Protein AF-A0A3E1RAJ6-F1 (afdb_monomer)

Organism: NCBI:txid2184758

Sequence (206 aa):
MEYTQPPSRPQRGKPDLTLIVNQHGIQRGTTSAGRPISTPGTNITEETYFSVLIGNVCNSLQTTSLRHFLGNIIIKPEVRKVLCQQAMVHGRPAGLRIQKLLQKAKEVQTWWSFENEDREAVFVAMFMHGIDYWLSPCFQDGVSIKGYVREIVTPELRMVDRNNPRAGQTLRLCMGWANDDDESMFSEHLERRMRMAASVLDLRDY

Solvent-accessible surface area (backbone atoms only — not comparable to full-atom values): 12273 Å² total; per-residue (Å²): 137,85,84,80,80,80,84,81,78,80,83,80,74,79,82,82,81,78,74,80,78,85,78,82,73,89,85,74,88,80,91,80,95,70,82,87,76,84,75,91,76,68,68,71,61,54,55,52,50,50,53,50,52,51,49,53,58,36,69,71,40,85,52,65,51,61,25,50,36,53,51,63,52,47,71,34,68,70,50,38,57,52,36,68,34,72,25,28,54,90,60,31,81,73,48,41,36,49,60,54,42,51,53,50,23,53,57,58,44,71,76,54,96,57,59,72,60,51,35,47,21,50,29,51,30,44,43,48,44,44,51,53,59,65,46,48,82,71,51,62,96,87,59,59,55,71,56,52,55,49,62,69,43,48,70,44,46,54,52,21,38,74,76,38,48,66,36,32,50,46,28,26,30,43,64,66,66,43,60,86,93,53,74,44,73,61,11,59,51,49,45,52,51,32,50,54,55,49,42,61,35,54,72,30,81,117

Foldseek 3Di:
DDDDDDDDDDDDDDDPQPQDDPPPDDDDDDDDDDDPDPDPDPDPVLVVVLVVLLVVLLVVAPDPLLSVLLSQLCPPPLNVVLQSDFFDAQLHGDGGNSVLLLVLLVVVLVPDPDDRLLSSLSSSLLSLLLSLLSCVVRDDPPDDSLVVSCVSNVVSLVSCCVRPVPSSVSNCQLCVNDPPVSVDPNNVVSNVSSNVSNCNRVVSPD

pLDDT: mean 73.62, std 19.25, range [31.33, 95.38]

Secondary structure (DSSP, 8-state):
----PPPPPP--PPP--------------------------SHHHHHHHHHHHHHHHHHT---HHHHHHHHHHHTSHHHHHHHTSEEEETTEEEEEHHHHHHHHHHHHHTT----HHHHHHHHHHHHHHHHHHHHGGGSPTT--HHHHHHHHHHHHHHHHHHH-HHHHHHHHHHHT-S-GGG--HHHHHHHHHHHHHHHHHHTT--

Nearest PDB structures (foldseek):
  3oab-assembly1_B  TM=3.088E-01  e=1.356E+00  Mentha x piperita
  8eqh-assembly1_B  TM=2.719E-01  e=4.431E+00  Homo sapiens
  5uig-assembly1_A  TM=2.701E-01  e=8.599E+00  Homo sapiens

Radius of gyration: 20.74 Å; Cα contacts (8 Å, |Δi|>4): 174; chains: 1; bounding box: 51×54×72 Å

Mean predicted aligned error: 12.77 Å

Structure (mmCIF, N/CA/C/O backbone):
data_AF-A0A3E1RAJ6-F1
#
_entry.id   AF-A0A3E1RAJ6-F1
#
loop_
_atom_site.group_PDB
_atom_site.id
_atom_site.type_symbol
_atom_site.label_atom_id
_atom_site.label_alt_id
_atom_site.label_comp_id
_atom_site.label_asym_id
_atom_site.label_entity_id
_atom_site.label_seq_id
_atom_site.pdbx_PDB_ins_code
_atom_site.Cartn_x
_atom_site.Cartn_y
_atom_site.Cartn_z
_atom_site.occupancy
_atom_site.B_iso_or_equiv
_atom_site.auth_seq_id
_atom_site.auth_comp_id
_atom_site.auth_asym_id
_atom_site.auth_atom_id
_atom_site.pdbx_PDB_model_num
ATOM 1 N N . MET A 1 1 ? -22.488 -37.748 -35.594 1.00 52.22 1 MET A N 1
ATOM 2 C CA . MET A 1 1 ? -21.555 -37.016 -34.714 1.00 52.22 1 MET A CA 1
ATOM 3 C C . MET A 1 1 ? -22.396 -36.054 -33.897 1.00 52.22 1 MET A C 1
ATOM 5 O O . MET A 1 1 ? -22.802 -35.025 -34.419 1.00 52.22 1 MET A O 1
ATOM 9 N N . GLU A 1 2 ? -22.778 -36.455 -32.687 1.00 43.50 2 GLU A N 1
ATOM 10 C CA . GLU A 1 2 ? -23.525 -35.602 -31.756 1.00 43.50 2 GLU A CA 1
ATOM 11 C C . GLU A 1 2 ? -22.561 -34.623 -31.081 1.00 43.50 2 GLU A C 1
ATOM 13 O O . GLU A 1 2 ? -21.546 -35.027 -30.515 1.00 43.50 2 GLU A O 1
ATOM 18 N N . TYR A 1 3 ? -22.866 -33.329 -31.183 1.00 41.59 3 TYR A N 1
ATOM 19 C CA . TYR A 1 3 ? -22.152 -32.261 -30.489 1.00 41.59 3 TYR A CA 1
ATOM 20 C C . TYR A 1 3 ? -22.740 -32.099 -29.086 1.00 41.59 3 TYR A C 1
ATOM 22 O O . TYR A 1 3 ? -23.782 -31.471 -28.904 1.00 41.59 3 TYR A O 1
ATOM 30 N N . THR A 1 4 ? -22.066 -32.658 -28.086 1.00 56.44 4 THR A N 1
ATOM 31 C CA . THR A 1 4 ? -22.411 -32.456 -26.676 1.00 56.44 4 THR A CA 1
ATOM 32 C C . THR A 1 4 ? -21.995 -31.045 -26.251 1.00 56.44 4 THR A C 1
ATOM 34 O O . THR A 1 4 ? -20.809 -30.709 -26.263 1.00 56.44 4 THR A O 1
ATOM 37 N N . GLN A 1 5 ? -22.963 -30.196 -25.892 1.00 56.75 5 GLN A N 1
ATOM 38 C CA . GLN A 1 5 ? -22.694 -28.868 -25.330 1.00 56.75 5 GLN A CA 1
ATOM 39 C C . GLN A 1 5 ? -21.977 -28.981 -23.971 1.00 56.75 5 GLN A C 1
ATOM 41 O O . GLN A 1 5 ? -22.372 -29.803 -23.140 1.00 56.75 5 GLN A O 1
ATOM 46 N N . PRO A 1 6 ? -20.953 -28.148 -23.703 1.00 53.00 6 PRO A N 1
ATOM 47 C CA . PRO A 1 6 ? -20.295 -28.122 -22.405 1.00 53.00 6 PRO A CA 1
ATOM 48 C C . PRO A 1 6 ? -21.190 -27.470 -21.334 1.00 53.00 6 PRO A C 1
ATOM 50 O O . PRO A 1 6 ? -21.940 -26.536 -21.635 1.00 53.00 6 PRO A O 1
ATOM 53 N N . PRO A 1 7 ? -21.099 -27.927 -20.071 1.00 51.97 7 PRO A N 1
ATOM 54 C CA . PRO A 1 7 ? -21.944 -27.443 -18.989 1.00 51.97 7 PRO A CA 1
ATOM 55 C C . PRO A 1 7 ? -21.663 -25.974 -18.655 1.00 51.97 7 PRO A C 1
ATOM 57 O O . PRO A 1 7 ? -20.516 -25.528 -18.554 1.00 51.97 7 PRO A O 1
ATOM 60 N N . SER A 1 8 ? -22.744 -25.224 -18.454 1.00 55.22 8 SER A N 1
ATOM 61 C CA . SER A 1 8 ? -22.741 -23.823 -18.046 1.00 55.22 8 SER A CA 1
ATOM 62 C C . SER A 1 8 ? -22.060 -23.667 -16.682 1.00 55.22 8 SER A C 1
ATOM 64 O O . SER A 1 8 ? -22.447 -24.312 -15.708 1.00 55.22 8 SER A O 1
ATOM 66 N N . ARG A 1 9 ? -21.035 -22.807 -16.598 1.00 41.22 9 ARG A N 1
ATOM 67 C CA . ARG A 1 9 ? -20.357 -22.505 -15.328 1.00 41.22 9 ARG A CA 1
ATOM 68 C C . ARG A 1 9 ? -21.340 -21.869 -14.332 1.00 41.22 9 ARG A C 1
ATOM 70 O O . ARG A 1 9 ? -22.055 -20.943 -14.719 1.00 41.22 9 ARG A O 1
ATOM 77 N N . PRO A 1 10 ? -21.334 -22.287 -13.054 1.00 40.66 10 PRO A N 1
ATOM 78 C CA . PRO A 1 10 ? -22.131 -21.639 -12.023 1.00 40.66 10 PRO A CA 1
ATOM 79 C C . PRO A 1 10 ? -21.653 -20.197 -11.816 1.00 40.66 10 PRO A C 1
ATOM 81 O O . PRO A 1 10 ? -20.454 -19.932 -11.688 1.00 40.66 10 PRO A O 1
ATOM 84 N N . GLN A 1 11 ? -22.599 -19.256 -11.792 1.00 39.28 11 GLN A N 1
ATOM 85 C CA . GLN A 1 11 ? -22.325 -17.871 -11.429 1.00 39.28 11 GLN A CA 1
ATOM 86 C C . GLN A 1 11 ? -21.920 -17.821 -9.954 1.00 39.28 11 GLN A C 1
ATOM 88 O O . GLN A 1 11 ? -22.710 -18.122 -9.062 1.00 39.28 11 GLN A O 1
ATOM 93 N N . ARG A 1 12 ? -20.658 -17.469 -9.701 1.00 38.03 12 ARG A N 1
ATOM 94 C CA . ARG A 1 12 ? -20.127 -17.249 -8.356 1.00 38.03 12 ARG A CA 1
ATOM 95 C C . ARG A 1 12 ? -20.776 -15.974 -7.810 1.00 38.03 12 ARG A C 1
ATOM 97 O O . ARG A 1 12 ? -20.467 -14.882 -8.283 1.00 38.03 12 ARG A O 1
ATOM 104 N N . GLY A 1 13 ? -21.714 -16.123 -6.876 1.00 40.94 13 GLY A N 1
ATOM 105 C CA . GLY A 1 13 ? -22.310 -14.993 -6.164 1.00 40.94 13 GLY A CA 1
ATOM 106 C C . GLY A 1 13 ? -21.219 -14.161 -5.491 1.00 40.94 13 GLY A C 1
ATOM 107 O O . GLY A 1 13 ? -20.283 -14.718 -4.914 1.00 40.94 13 GLY A O 1
ATOM 108 N N . LYS A 1 14 ? -21.310 -12.832 -5.604 1.00 38.44 14 LYS A N 1
ATOM 109 C CA . LYS A 1 14 ? -20.454 -11.917 -4.841 1.00 38.44 14 LYS A CA 1
ATOM 110 C C . LYS A 1 14 ? -20.719 -12.162 -3.349 1.00 38.44 14 LYS A C 1
ATOM 112 O O . LYS A 1 14 ? -21.890 -12.140 -2.970 1.00 38.44 14 LYS A O 1
ATOM 117 N N . PRO A 1 15 ? -19.695 -12.413 -2.518 1.00 40.28 15 PRO A N 1
ATOM 118 C CA . PRO A 1 15 ? -19.904 -12.518 -1.083 1.00 40.28 15 PRO A CA 1
ATOM 119 C C . PRO A 1 15 ? -20.376 -11.162 -0.551 1.00 40.28 15 PRO A C 1
ATOM 121 O O . PRO A 1 15 ? -19.743 -10.135 -0.796 1.00 40.28 15 PRO A O 1
ATOM 124 N N . ASP A 1 16 ? -21.506 -11.170 0.148 1.00 37.00 16 ASP A N 1
ATOM 125 C CA . ASP A 1 16 ? -22.008 -10.014 0.882 1.00 37.00 16 ASP A CA 1
ATOM 126 C C . ASP A 1 16 ? -21.156 -9.851 2.152 1.00 37.00 16 ASP A C 1
ATOM 128 O O . ASP A 1 16 ? -21.297 -10.589 3.130 1.00 37.00 16 ASP A O 1
ATOM 132 N N . LEU A 1 17 ? -20.171 -8.950 2.091 1.00 40.38 17 LEU A N 1
ATOM 133 C CA . LEU A 1 17 ? -19.209 -8.686 3.162 1.00 40.38 17 LEU A CA 1
ATOM 134 C C . LEU A 1 17 ? -19.850 -7.801 4.237 1.00 40.38 17 LEU A C 1
ATOM 136 O O . LEU A 1 17 ? -19.558 -6.611 4.361 1.00 40.38 17 LEU A O 1
ATOM 140 N N . THR A 1 18 ? -20.713 -8.394 5.059 1.00 37.00 18 THR A N 1
ATOM 141 C CA . THR A 1 18 ? -21.193 -7.726 6.272 1.00 37.00 18 THR A CA 1
ATOM 142 C C . THR A 1 18 ? -20.090 -7.766 7.337 1.00 37.00 18 THR A C 1
ATOM 144 O O . THR A 1 18 ? -19.968 -8.713 8.109 1.00 37.00 18 THR A O 1
ATOM 147 N N . LEU A 1 19 ? -19.244 -6.732 7.360 1.00 39.94 19 LEU A N 1
ATOM 148 C CA . LEU A 1 19 ? -18.214 -6.521 8.384 1.00 39.94 19 LEU A CA 1
ATOM 149 C C . LEU A 1 19 ? -18.857 -6.269 9.756 1.00 39.94 19 LEU A C 1
ATOM 151 O O . LEU A 1 19 ? -19.279 -5.148 10.052 1.00 39.94 19 LEU A O 1
ATOM 155 N N . ILE A 1 20 ? -18.874 -7.284 10.619 1.00 39.16 20 ILE A N 1
ATOM 156 C CA . ILE A 1 20 ? -19.259 -7.133 12.026 1.00 39.16 20 ILE A CA 1
ATOM 157 C C . ILE A 1 20 ? -18.120 -6.420 12.761 1.00 39.16 20 ILE A C 1
ATOM 159 O O . ILE A 1 20 ? -17.038 -6.965 12.966 1.00 39.16 20 ILE A O 1
ATOM 163 N N . VAL A 1 21 ? -18.356 -5.166 13.144 1.00 37.00 21 VAL A N 1
ATOM 164 C CA . VAL A 1 21 ? -17.454 -4.411 14.018 1.00 37.00 21 VAL A CA 1
ATOM 165 C C . VAL A 1 21 ? -17.705 -4.867 15.448 1.00 37.00 21 VAL A C 1
ATOM 167 O O . VAL A 1 21 ? -18.729 -4.520 16.033 1.00 37.00 21 VAL A O 1
ATOM 170 N N . ASN A 1 22 ? -16.763 -5.604 16.032 1.00 31.33 22 ASN A N 1
ATOM 171 C CA . ASN A 1 22 ? -16.756 -5.850 17.470 1.00 31.33 22 ASN A CA 1
ATOM 172 C C . ASN A 1 22 ? -16.415 -4.544 18.204 1.00 31.33 22 ASN A C 1
ATOM 174 O O . ASN A 1 22 ? -15.258 -4.259 18.501 1.00 31.33 22 ASN A O 1
ATOM 178 N N . GLN A 1 23 ? -17.437 -3.743 18.507 1.00 38.31 23 GLN A N 1
ATOM 179 C CA . GLN A 1 23 ? -17.347 -2.691 19.515 1.00 38.31 23 GLN A CA 1
ATOM 180 C C . GLN A 1 23 ? -17.331 -3.359 20.896 1.00 38.31 23 GLN A C 1
ATOM 182 O O . GLN A 1 23 ? -18.375 -3.539 21.519 1.00 38.31 23 GLN A O 1
ATOM 187 N N . HIS A 1 24 ? -16.159 -3.771 21.381 1.00 34.84 24 HIS A N 1
ATOM 188 C CA . HIS A 1 24 ? -16.024 -4.138 22.790 1.00 34.84 24 HIS A CA 1
ATOM 189 C C . HIS A 1 24 ? -16.039 -2.859 23.628 1.00 34.84 24 HIS A C 1
ATOM 191 O O . HIS A 1 24 ? -15.036 -2.170 23.796 1.00 34.84 24 HIS A O 1
ATOM 197 N N . GLY A 1 25 ? -17.240 -2.527 24.101 1.00 33.47 25 GLY A N 1
ATOM 198 C CA . GLY A 1 25 ? -17.484 -1.468 25.061 1.00 33.47 25 GLY A CA 1
ATOM 199 C C . GLY A 1 25 ? -16.882 -1.807 26.421 1.00 33.47 25 GLY A C 1
ATOM 200 O O . GLY A 1 25 ? -17.158 -2.854 27.004 1.00 33.47 25 GLY A O 1
ATOM 201 N N . ILE A 1 26 ? -16.109 -0.869 26.958 1.00 38.69 26 ILE A N 1
ATOM 202 C CA . ILE A 1 26 ? -15.816 -0.796 28.386 1.00 38.69 26 ILE A CA 1
ATOM 203 C C . ILE A 1 26 ? -17.113 -0.360 29.078 1.00 38.69 26 ILE A C 1
ATOM 205 O O . ILE A 1 26 ? -17.467 0.818 29.071 1.00 38.69 26 ILE A O 1
ATOM 209 N N . GLN A 1 27 ? -17.844 -1.310 29.665 1.00 39.72 27 GLN A N 1
ATOM 210 C CA . GLN A 1 27 ? -18.902 -1.006 30.627 1.00 39.72 27 GLN A CA 1
ATOM 211 C C . GLN A 1 27 ? -18.295 -0.848 32.026 1.00 39.72 27 GLN A C 1
ATOM 213 O O . GLN A 1 27 ? -17.817 -1.811 32.622 1.00 39.72 27 GLN A O 1
ATOM 218 N N . ARG A 1 28 ? -18.383 0.360 32.587 1.00 38.62 28 ARG A N 1
ATOM 219 C CA . ARG A 1 28 ? -18.510 0.573 34.036 1.00 38.62 28 ARG A CA 1
ATOM 220 C C . ARG A 1 28 ? -19.591 1.630 34.270 1.00 38.62 28 ARG A C 1
ATOM 222 O O . ARG A 1 28 ? -19.459 2.755 33.798 1.00 38.62 28 ARG A O 1
ATOM 229 N N . GLY A 1 29 ? -20.665 1.240 34.966 1.00 36.88 29 GLY A N 1
ATOM 230 C CA . GLY A 1 29 ? -21.666 2.161 35.527 1.00 36.88 29 GLY A CA 1
ATOM 231 C C . GLY A 1 29 ? -21.012 3.114 36.537 1.00 36.88 29 GLY A C 1
ATOM 232 O O . GLY A 1 29 ? -19.949 2.805 37.066 1.00 36.88 29 GLY A O 1
ATOM 233 N N . THR A 1 30 ? -21.556 4.300 36.807 1.00 38.06 30 THR A N 1
ATOM 234 C CA . THR A 1 30 ? -22.867 4.502 37.448 1.00 38.06 30 THR A CA 1
ATOM 235 C C . THR A 1 30 ? -23.506 5.864 37.115 1.00 38.06 30 THR A C 1
ATOM 237 O O . THR A 1 30 ? -22.855 6.898 37.202 1.00 38.06 30 THR A O 1
ATOM 240 N N . THR A 1 31 ? -24.805 5.821 36.789 1.00 48.16 31 THR A N 1
ATOM 241 C CA . THR A 1 31 ? -25.892 6.804 37.027 1.00 48.16 31 THR A CA 1
ATOM 242 C C . THR A 1 31 ? -25.576 8.301 37.182 1.00 48.16 31 THR A C 1
ATOM 244 O O . THR A 1 31 ? -25.112 8.732 38.233 1.00 48.16 31 THR A O 1
ATOM 247 N N . SER A 1 32 ? -26.065 9.114 36.237 1.00 36.59 32 SER A N 1
ATOM 248 C CA . SER A 1 32 ? -26.862 10.322 36.525 1.00 36.59 32 SER A CA 1
ATOM 249 C C . SER A 1 32 ? -27.541 10.820 35.243 1.00 36.59 32 SER A C 1
ATOM 251 O O . SER A 1 32 ? -26.956 10.780 34.163 1.00 36.59 32 SER A O 1
ATOM 253 N N . ALA A 1 33 ? -28.802 11.227 35.360 1.00 49.19 33 ALA A N 1
ATOM 254 C CA . ALA A 1 33 ? -29.685 11.600 34.265 1.00 49.19 33 ALA A CA 1
ATOM 255 C C . ALA A 1 33 ? -29.183 12.831 33.487 1.00 49.19 33 ALA A C 1
ATOM 257 O O . ALA A 1 33 ? -29.052 13.922 34.036 1.00 49.19 33 ALA A O 1
ATOM 258 N N . GLY A 1 34 ? -28.987 12.667 32.180 1.00 36.03 34 GLY A N 1
ATOM 259 C CA . GLY A 1 34 ? -28.737 13.754 31.240 1.00 36.03 34 GLY A CA 1
ATOM 260 C C . GLY A 1 34 ? -29.198 13.331 29.851 1.00 36.03 34 GLY A C 1
ATOM 261 O O . GLY A 1 34 ? -28.812 12.270 29.367 1.00 36.03 34 GLY A O 1
ATOM 262 N N . ARG A 1 35 ? -30.078 14.127 29.235 1.00 40.78 35 ARG A N 1
ATOM 263 C CA . ARG A 1 35 ? -30.571 13.929 27.861 1.00 40.78 35 ARG A CA 1
ATOM 264 C C . ARG A 1 35 ? -29.404 13.651 26.898 1.00 40.78 35 ARG A C 1
ATOM 266 O O . ARG A 1 35 ? -28.416 14.384 26.969 1.00 40.78 35 ARG A O 1
ATOM 273 N N . PRO A 1 36 ? -29.520 12.703 25.949 1.00 40.84 36 PRO A N 1
ATOM 274 C CA . PRO A 1 36 ? -28.547 12.608 24.875 1.00 40.84 36 PRO A CA 1
ATOM 275 C C . PRO A 1 36 ? -28.719 13.834 23.973 1.00 40.84 36 PRO A C 1
ATOM 277 O O . PRO A 1 36 ? -29.684 13.951 23.220 1.00 40.84 36 PRO A O 1
ATOM 280 N N . ILE A 1 37 ? -27.790 14.781 24.089 1.00 42.44 37 ILE A N 1
ATOM 281 C CA . ILE A 1 37 ? -27.560 15.785 23.057 1.00 42.44 37 ILE A CA 1
ATOM 282 C C . ILE A 1 37 ? -26.964 15.015 21.883 1.00 42.44 37 ILE A C 1
ATOM 284 O O . ILE A 1 37 ? -25.824 14.562 21.939 1.00 42.44 37 ILE A O 1
ATOM 288 N N . SER A 1 38 ? -27.754 14.832 20.831 1.00 45.09 38 SER A N 1
ATOM 289 C CA . SER A 1 38 ? -27.226 14.477 19.522 1.00 45.09 38 SER A CA 1
ATOM 290 C C . SER A 1 38 ? -26.259 15.584 19.105 1.00 45.09 38 SER A C 1
ATOM 292 O O . SER A 1 38 ? -26.685 16.706 18.842 1.00 45.09 38 SER A O 1
ATOM 294 N N . THR A 1 39 ? -24.961 15.297 19.078 1.00 38.75 39 THR A N 1
ATOM 295 C CA . THR A 1 39 ? -23.958 16.154 18.442 1.00 38.75 39 THR A CA 1
ATOM 296 C C . THR A 1 39 ? -23.700 15.646 17.021 1.00 38.75 39 THR A C 1
ATOM 298 O O . THR A 1 39 ? -22.927 14.709 16.830 1.00 38.75 39 THR A O 1
ATOM 301 N N . PRO A 1 40 ? -24.320 16.243 15.987 1.00 43.91 40 PRO A N 1
ATOM 302 C CA . PRO A 1 40 ? -23.869 16.090 14.613 1.00 43.91 40 PRO A CA 1
ATOM 303 C C . PRO A 1 40 ? -22.684 17.045 14.412 1.00 43.91 40 PRO A C 1
ATOM 305 O O . PRO A 1 40 ? -22.882 18.233 14.177 1.00 43.91 40 PRO A O 1
ATOM 308 N N . GLY A 1 41 ? -21.446 16.570 14.579 1.00 42.38 41 GLY A N 1
ATOM 309 C CA . GLY A 1 41 ? -20.290 17.480 14.521 1.00 42.38 41 GLY A CA 1
ATOM 310 C C . GLY A 1 41 ? -18.931 16.908 14.119 1.00 42.38 41 GLY A C 1
ATOM 311 O O . GLY A 1 41 ? -18.026 17.694 13.868 1.00 42.38 41 GLY A O 1
ATOM 312 N N . THR A 1 42 ? -18.749 15.590 14.021 1.00 49.12 42 THR A N 1
ATOM 313 C CA . THR A 1 42 ? -17.394 15.004 13.921 1.00 49.12 42 THR A CA 1
ATOM 314 C C . THR A 1 42 ? -16.975 14.518 12.531 1.00 49.12 42 THR A C 1
ATOM 316 O O . THR A 1 42 ? -15.799 14.250 12.319 1.00 49.12 42 THR A O 1
ATOM 319 N N . ASN A 1 43 ? -17.879 14.447 11.551 1.00 51.09 43 ASN A N 1
ATOM 320 C CA . ASN A 1 43 ? -17.552 13.787 10.275 1.00 51.09 43 ASN A CA 1
ATOM 321 C C . ASN A 1 43 ? -16.780 14.673 9.276 1.00 51.09 43 ASN A C 1
ATOM 323 O O . ASN A 1 43 ? -16.067 14.154 8.423 1.00 51.09 43 ASN A O 1
ATOM 327 N N . ILE A 1 44 ? -16.875 16.005 9.380 1.00 52.88 44 ILE A N 1
ATOM 328 C CA . ILE A 1 44 ? -16.285 16.926 8.387 1.00 52.88 44 ILE A CA 1
ATOM 329 C C . ILE A 1 44 ? -14.758 17.055 8.565 1.00 52.88 44 ILE A C 1
ATOM 331 O O . ILE A 1 44 ? -14.022 17.237 7.593 1.00 52.88 44 ILE A O 1
ATOM 335 N N . THR A 1 45 ? -14.247 16.914 9.791 1.00 63.41 45 THR A N 1
ATOM 336 C CA . THR A 1 45 ? -12.813 17.047 10.098 1.00 63.41 45 THR A CA 1
ATOM 337 C C . THR A 1 45 ? -12.016 15.793 9.746 1.00 63.41 45 THR A C 1
ATOM 339 O O . THR A 1 45 ? -10.927 15.909 9.185 1.00 63.41 45 THR A O 1
ATOM 342 N N . GLU A 1 46 ? -12.557 14.599 10.003 1.00 65.44 46 GLU A N 1
ATOM 343 C CA . GLU A 1 46 ? -11.882 13.332 9.691 1.00 65.44 46 GLU A CA 1
ATOM 344 C C . GLU A 1 46 ? -11.804 13.063 8.186 1.00 65.44 46 GLU A C 1
ATOM 346 O O . GLU A 1 46 ? -10.763 12.632 7.691 1.00 65.44 46 GLU A O 1
ATOM 351 N N . GLU A 1 47 ? -12.863 13.369 7.431 1.00 70.19 47 GLU A N 1
ATOM 352 C CA . GLU A 1 47 ? -12.883 13.177 5.977 1.00 70.19 47 GLU A CA 1
ATOM 353 C C . GLU A 1 47 ? -11.921 14.127 5.251 1.00 70.19 47 GLU A C 1
ATOM 355 O O . GLU A 1 47 ? -11.185 13.710 4.349 1.00 70.19 47 GLU A O 1
ATOM 360 N N . THR A 1 48 ? -11.852 15.382 5.702 1.00 78.88 48 THR A N 1
ATOM 361 C CA . THR A 1 48 ? -10.885 16.363 5.192 1.00 78.88 48 THR A CA 1
ATOM 362 C C . THR A 1 48 ? -9.455 15.931 5.516 1.00 78.88 48 THR A C 1
ATOM 364 O O . THR A 1 48 ? -8.585 15.942 4.645 1.00 78.88 48 THR A O 1
ATOM 367 N N . TYR A 1 49 ? -9.207 15.486 6.750 1.00 78.50 49 TYR A N 1
ATOM 368 C CA . TYR A 1 49 ? -7.885 15.041 7.186 1.00 78.50 49 TYR A CA 1
ATOM 369 C C . TYR A 1 49 ? -7.421 13.775 6.453 1.00 78.50 49 TYR A C 1
ATOM 371 O O . TYR A 1 49 ? -6.287 13.718 5.976 1.00 78.50 49 TYR A O 1
ATOM 379 N N . PHE A 1 50 ? -8.307 12.791 6.280 1.00 80.44 50 PHE A N 1
ATOM 380 C CA . PHE A 1 50 ? -8.043 11.601 5.474 1.00 80.44 50 PHE A CA 1
ATOM 381 C C . PHE A 1 50 ? -7.671 11.979 4.038 1.00 80.44 50 PHE A C 1
ATOM 383 O O . PHE A 1 50 ? -6.641 11.530 3.539 1.00 80.44 50 PHE A O 1
ATOM 390 N N . SER A 1 51 ? -8.448 12.862 3.405 1.00 83.75 51 SER A N 1
ATOM 391 C CA . SER A 1 51 ? -8.197 13.322 2.033 1.00 83.75 51 SER A CA 1
ATOM 392 C C . SER A 1 51 ? -6.827 13.993 1.887 1.00 83.75 51 SER A C 1
ATOM 394 O O . SER A 1 51 ? -6.113 13.730 0.919 1.00 83.75 51 SER A O 1
ATOM 396 N N . VAL A 1 52 ? -6.410 14.794 2.875 1.00 85.94 52 VAL A N 1
ATOM 397 C CA . VAL A 1 52 ? -5.068 15.402 2.914 1.00 85.94 52 VAL A CA 1
ATOM 398 C C . VAL A 1 52 ? -3.977 14.337 3.038 1.00 85.94 52 VAL A C 1
ATOM 400 O O . VAL A 1 52 ? -2.973 14.401 2.329 1.00 85.94 52 VAL A O 1
ATOM 403 N N . LEU A 1 53 ? -4.158 13.333 3.901 1.00 85.00 53 LEU A N 1
ATOM 404 C CA . LEU A 1 53 ? -3.183 12.252 4.049 1.00 85.00 53 LEU A CA 1
ATOM 405 C C . LEU A 1 53 ? -3.078 11.391 2.787 1.00 85.00 53 LEU A C 1
ATOM 407 O O . LEU A 1 53 ? -1.961 11.052 2.400 1.00 85.00 53 LEU A O 1
ATOM 411 N N . ILE A 1 54 ? -4.194 11.103 2.107 1.00 85.06 54 ILE A N 1
ATOM 412 C CA . ILE A 1 54 ? -4.173 10.402 0.813 1.00 85.06 54 ILE A CA 1
ATOM 413 C C . ILE A 1 54 ? -3.435 11.243 -0.216 1.00 85.06 54 ILE A C 1
ATOM 415 O O . ILE A 1 54 ? -2.546 10.732 -0.893 1.00 85.06 54 ILE A O 1
ATOM 419 N N . GLY A 1 55 ? -3.749 12.539 -0.287 1.00 86.06 55 GLY A N 1
ATOM 420 C CA . GLY A 1 55 ? -3.041 13.483 -1.143 1.00 86.06 55 GLY A CA 1
ATOM 421 C C . GLY A 1 55 ? -1.534 13.430 -0.905 1.00 86.06 55 GLY A C 1
ATOM 422 O O . GLY A 1 55 ? -0.773 13.281 -1.852 1.00 86.06 55 GLY A O 1
ATOM 423 N N . ASN A 1 56 ? -1.091 13.444 0.352 1.00 86.44 56 ASN A N 1
ATOM 424 C CA . ASN A 1 56 ? 0.328 13.372 0.706 1.00 86.44 56 ASN A CA 1
ATOM 425 C C . ASN A 1 56 ? 0.986 12.038 0.324 1.00 86.44 56 ASN A C 1
ATOM 427 O O . ASN A 1 56 ? 2.126 12.035 -0.141 1.00 86.44 56 ASN A O 1
ATOM 431 N N . VAL A 1 57 ? 0.290 10.914 0.515 1.00 87.44 57 VAL A N 1
ATOM 432 C CA . VAL A 1 57 ? 0.772 9.585 0.110 1.00 87.44 57 VAL A CA 1
ATOM 433 C C . VAL A 1 57 ? 0.912 9.526 -1.413 1.00 87.44 57 VAL A C 1
ATOM 435 O O . VAL A 1 57 ? 1.986 9.219 -1.922 1.00 87.44 57 VAL A O 1
ATOM 438 N N . CYS 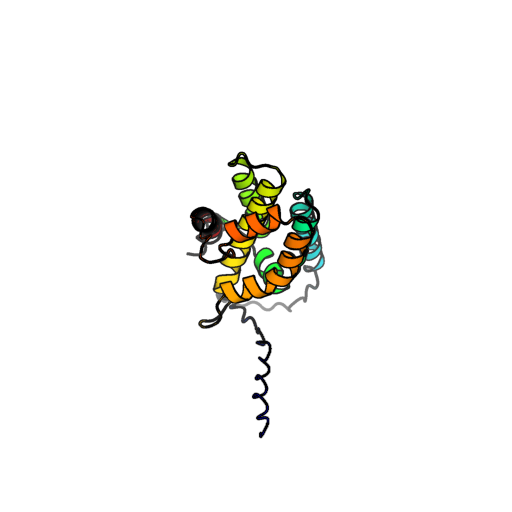A 1 58 ? -0.126 9.904 -2.156 1.00 89.38 58 CYS A N 1
ATOM 439 C CA . CYS A 1 58 ? -0.117 9.891 -3.617 1.00 89.38 58 CYS A CA 1
ATOM 440 C C . CYS A 1 58 ? 0.900 10.883 -4.207 1.00 89.38 58 CYS A C 1
ATOM 442 O O . CYS A 1 58 ? 1.606 10.551 -5.156 1.00 89.38 58 CYS A O 1
ATOM 444 N N . ASN A 1 59 ? 1.037 12.075 -3.624 1.00 88.94 59 ASN A N 1
ATOM 445 C CA . ASN A 1 59 ? 2.001 13.087 -4.068 1.00 88.94 59 ASN A CA 1
ATOM 446 C C . ASN A 1 59 ? 3.455 12.710 -3.757 1.00 88.94 59 ASN A C 1
ATOM 448 O O . ASN A 1 59 ? 4.364 13.310 -4.323 1.00 88.94 59 ASN A O 1
ATOM 452 N N . SER A 1 60 ? 3.690 11.721 -2.886 1.00 86.94 60 SER A N 1
ATOM 453 C CA . SER A 1 60 ? 5.036 11.182 -2.660 1.00 86.94 60 SER A CA 1
ATOM 454 C C . SER A 1 60 ? 5.531 10.272 -3.791 1.00 86.94 60 SER A C 1
ATOM 456 O O . SER A 1 60 ? 6.717 9.956 -3.824 1.00 86.94 60 SER A O 1
ATOM 458 N N . LEU A 1 61 ? 4.648 9.897 -4.725 1.00 91.00 61 LEU A N 1
ATOM 459 C CA . LEU A 1 61 ? 4.952 9.081 -5.900 1.00 91.00 61 LEU A CA 1
ATOM 460 C C . LEU A 1 61 ? 5.042 9.965 -7.145 1.00 91.00 61 LEU A C 1
ATOM 462 O O . LEU A 1 61 ? 4.072 10.639 -7.500 1.00 91.00 61 LEU A O 1
ATOM 466 N N . GLN A 1 62 ? 6.173 9.947 -7.841 1.00 91.06 62 GLN A N 1
ATOM 467 C CA . GLN A 1 62 ? 6.382 10.622 -9.122 1.00 91.06 62 GLN A CA 1
ATOM 468 C C . GLN A 1 62 ? 5.777 9.819 -10.278 1.00 91.06 62 GLN A C 1
ATOM 470 O O . GLN A 1 62 ? 5.235 10.408 -11.213 1.00 91.06 62 GLN A O 1
ATOM 475 N N . THR A 1 63 ? 5.793 8.488 -10.190 1.00 92.69 63 THR A N 1
ATOM 476 C CA . THR A 1 63 ? 5.245 7.597 -11.213 1.00 92.69 63 THR A CA 1
ATOM 477 C C . THR A 1 63 ? 3.719 7.656 -11.223 1.00 92.69 63 THR A C 1
ATOM 479 O O . THR A 1 63 ? 3.044 7.170 -10.312 1.00 92.69 63 THR A O 1
ATOM 482 N N . THR A 1 64 ? 3.152 8.198 -12.302 1.00 93.69 64 THR A N 1
ATOM 483 C CA . THR A 1 64 ? 1.701 8.379 -12.468 1.00 93.69 64 THR A CA 1
ATOM 484 C C . THR A 1 64 ? 0.915 7.074 -12.316 1.00 93.69 64 THR A C 1
ATOM 486 O O . THR A 1 64 ? -0.109 7.055 -11.636 1.00 93.69 64 THR A O 1
ATOM 489 N N . SER A 1 65 ? 1.392 5.961 -12.885 1.00 94.38 65 SER A N 1
ATOM 490 C CA . SER A 1 65 ? 0.699 4.667 -12.790 1.00 94.38 65 SER A CA 1
ATOM 491 C C . SER A 1 65 ? 0.650 4.125 -11.358 1.00 94.38 65 SER A C 1
ATOM 493 O O . SER A 1 65 ? -0.405 3.661 -10.929 1.00 94.38 65 SER A O 1
ATOM 495 N N . LEU A 1 66 ? 1.740 4.245 -10.594 1.00 94.69 66 LEU A N 1
ATOM 496 C CA . LEU A 1 66 ? 1.788 3.857 -9.179 1.00 94.69 66 LEU A CA 1
ATOM 497 C C . LEU A 1 66 ? 0.926 4.773 -8.304 1.00 94.69 66 LEU A C 1
ATOM 499 O O . LEU A 1 66 ? 0.257 4.301 -7.385 1.00 94.69 66 LEU A O 1
ATOM 503 N N . ARG A 1 67 ? 0.888 6.073 -8.618 1.00 94.88 67 ARG A N 1
ATOM 504 C CA . ARG A 1 67 ? 0.007 7.034 -7.947 1.00 94.88 67 ARG A CA 1
ATOM 505 C C . ARG A 1 67 ? -1.465 6.675 -8.132 1.00 94.88 67 ARG A C 1
ATOM 507 O O . ARG A 1 67 ? -2.207 6.644 -7.153 1.00 94.88 67 ARG A O 1
ATOM 514 N N . HIS A 1 68 ? -1.881 6.385 -9.366 1.00 93.88 68 HIS A N 1
ATOM 515 C CA . HIS A 1 68 ? -3.249 5.950 -9.656 1.00 93.88 68 HIS A CA 1
ATOM 516 C C . HIS A 1 68 ? -3.574 4.620 -8.987 1.00 93.88 68 HIS A C 1
ATOM 518 O O . HIS A 1 68 ? -4.619 4.517 -8.351 1.00 93.88 68 HIS A O 1
ATOM 524 N N . PHE A 1 69 ? -2.663 3.647 -9.074 1.00 95.25 69 PHE A N 1
ATOM 525 C CA . PHE A 1 69 ? -2.803 2.363 -8.398 1.00 95.25 69 PHE A CA 1
ATOM 526 C C . PHE A 1 69 ? -3.103 2.564 -6.912 1.00 95.25 69 PHE A C 1
ATOM 528 O O . PHE A 1 69 ? -4.155 2.153 -6.431 1.00 95.25 69 PHE A O 1
ATOM 535 N N . LEU A 1 70 ? -2.228 3.267 -6.190 1.00 93.81 70 LEU A N 1
ATOM 536 C CA . LEU A 1 70 ? -2.375 3.433 -4.749 1.00 93.81 70 LEU A CA 1
ATOM 537 C C . LEU A 1 70 ? -3.615 4.265 -4.386 1.00 93.81 70 LEU A C 1
ATOM 539 O O . LEU A 1 70 ? -4.344 3.905 -3.462 1.00 93.81 70 LEU A O 1
ATOM 543 N N . GLY A 1 71 ? -3.901 5.324 -5.148 1.00 93.12 71 GLY A N 1
ATOM 544 C CA . GLY A 1 71 ? -5.112 6.127 -4.981 1.00 93.12 71 GLY A CA 1
ATOM 545 C C . GLY A 1 71 ? -6.389 5.292 -5.101 1.00 93.12 71 GLY A C 1
ATOM 546 O O . GLY A 1 71 ? -7.250 5.369 -4.227 1.00 93.12 71 GLY A O 1
ATOM 547 N N . ASN A 1 72 ? -6.478 4.435 -6.121 1.00 94.25 72 ASN A N 1
ATOM 548 C CA . ASN A 1 72 ? -7.641 3.578 -6.365 1.00 94.25 72 ASN A CA 1
ATOM 549 C C . ASN A 1 72 ? -7.801 2.468 -5.316 1.00 94.25 72 ASN A C 1
ATOM 551 O O . ASN A 1 72 ? -8.927 2.056 -5.033 1.00 94.25 72 ASN A O 1
ATOM 555 N N . ILE A 1 73 ? -6.708 1.985 -4.717 1.00 93.56 73 ILE A N 1
ATOM 556 C CA . ILE A 1 73 ? -6.784 1.025 -3.608 1.00 93.56 73 ILE A CA 1
ATOM 557 C C . ILE A 1 73 ? -7.260 1.700 -2.321 1.00 93.56 73 ILE A C 1
ATOM 559 O O . ILE A 1 73 ? -8.153 1.176 -1.659 1.00 93.56 73 ILE A O 1
ATOM 563 N N . ILE A 1 74 ? -6.700 2.859 -1.962 1.00 91.50 74 ILE A N 1
ATOM 564 C CA . ILE A 1 74 ? -6.981 3.491 -0.666 1.00 91.50 74 ILE A CA 1
ATOM 565 C C . ILE A 1 74 ? -8.433 3.982 -0.552 1.00 91.50 74 ILE A C 1
ATOM 567 O O . ILE A 1 74 ? -9.012 3.944 0.534 1.00 91.50 74 ILE A O 1
ATOM 571 N N . ILE A 1 75 ? -9.053 4.404 -1.657 1.00 89.94 75 ILE A N 1
ATOM 572 C CA . ILE A 1 75 ? -10.458 4.841 -1.642 1.00 89.94 75 ILE A CA 1
ATOM 573 C C . ILE A 1 75 ? -11.453 3.694 -1.424 1.00 89.94 75 ILE A C 1
ATOM 575 O O . ILE A 1 75 ? -12.633 3.962 -1.189 1.00 89.94 75 ILE A O 1
ATOM 579 N N . LYS A 1 76 ? -11.019 2.427 -1.500 1.00 90.25 76 LYS A N 1
ATOM 580 C CA . LYS A 1 76 ? -11.915 1.286 -1.287 1.00 90.25 76 LYS A CA 1
ATOM 581 C C . LYS A 1 76 ? -12.428 1.290 0.155 1.00 90.25 76 LYS A C 1
ATOM 583 O O . LYS A 1 76 ? -11.622 1.495 1.066 1.00 90.25 76 LYS A O 1
ATOM 588 N N . PRO A 1 77 ? -13.735 1.075 0.391 1.00 89.06 77 PRO A N 1
ATOM 589 C CA . PRO A 1 77 ? -14.343 1.281 1.706 1.00 89.06 77 PRO A CA 1
ATOM 590 C C . PRO A 1 77 ? -13.652 0.525 2.846 1.00 89.06 77 PRO A C 1
ATOM 592 O O . PRO A 1 77 ? -13.427 1.087 3.916 1.00 89.06 77 PRO A O 1
ATOM 595 N N . GLU A 1 78 ? -13.270 -0.728 2.614 1.00 88.50 78 GLU A N 1
ATOM 596 C CA . GLU A 1 78 ? -12.657 -1.607 3.612 1.00 88.50 78 GLU A CA 1
ATOM 597 C C . GLU A 1 78 ? -11.232 -1.150 3.945 1.00 88.50 78 GLU A C 1
ATOM 599 O O . GLU A 1 78 ? -10.849 -1.095 5.114 1.00 88.50 78 GLU A O 1
ATOM 604 N N . VAL A 1 79 ? -10.478 -0.738 2.922 1.00 90.19 79 VAL A N 1
ATOM 605 C CA . VAL A 1 79 ? -9.125 -0.183 3.070 1.00 90.19 79 VAL A CA 1
ATOM 606 C C . VAL A 1 79 ? -9.183 1.149 3.813 1.00 90.19 79 VAL A C 1
ATOM 608 O O . VAL A 1 79 ? -8.471 1.340 4.799 1.00 90.19 79 VAL A O 1
ATOM 611 N N . ARG A 1 80 ? -10.076 2.055 3.394 1.00 89.56 80 ARG A N 1
ATOM 612 C CA . ARG A 1 80 ? -10.305 3.351 4.045 1.00 89.56 80 ARG A CA 1
ATOM 613 C C . ARG A 1 80 ? -10.641 3.174 5.521 1.00 89.56 80 ARG A C 1
ATOM 615 O O . ARG A 1 80 ? -10.024 3.820 6.364 1.00 89.56 80 ARG A O 1
ATOM 622 N N . LYS A 1 81 ? -11.578 2.277 5.841 1.00 86.62 81 LYS A N 1
ATOM 623 C CA . LYS A 1 81 ? -12.003 2.002 7.220 1.00 86.62 81 LYS A CA 1
ATOM 624 C C . LYS A 1 81 ? -10.825 1.602 8.104 1.00 86.62 81 LYS A C 1
ATOM 626 O O . LYS A 1 81 ? -10.689 2.130 9.202 1.00 86.62 81 LYS A O 1
ATOM 631 N N . VAL A 1 82 ? -9.966 0.712 7.616 1.00 87.50 82 VAL A N 1
ATOM 632 C CA . VAL A 1 82 ? -8.787 0.245 8.350 1.00 87.50 82 VAL A CA 1
ATOM 633 C C . VAL A 1 82 ? -7.715 1.332 8.487 1.00 87.50 82 VAL A C 1
ATOM 635 O O . VAL A 1 82 ? -7.147 1.512 9.562 1.00 87.50 82 VAL A O 1
ATOM 638 N N . LEU A 1 83 ? -7.451 2.097 7.428 1.00 87.19 83 LEU A N 1
ATOM 639 C CA . LEU A 1 83 ? -6.433 3.153 7.437 1.00 87.19 83 LEU A CA 1
ATOM 640 C C . LEU A 1 83 ? -6.808 4.360 8.311 1.00 87.19 83 LEU A C 1
ATOM 642 O O . LEU A 1 83 ? -5.911 5.033 8.829 1.00 87.19 83 LEU A O 1
ATOM 646 N N . CYS A 1 84 ? -8.107 4.615 8.489 1.00 87.06 84 CYS A N 1
ATOM 647 C CA . CYS A 1 84 ? -8.636 5.637 9.393 1.00 87.06 84 CYS A CA 1
ATOM 648 C C . CYS A 1 84 ? -8.616 5.228 10.873 1.00 87.06 84 CYS A C 1
ATOM 650 O O . CYS A 1 84 ? -8.886 6.067 11.729 1.00 87.06 84 CYS A O 1
ATOM 652 N N . GLN A 1 85 ? -8.315 3.972 11.209 1.00 84.81 85 GLN A N 1
ATOM 653 C CA . GLN A 1 85 ? -8.206 3.569 12.610 1.00 84.81 85 GLN A CA 1
ATOM 654 C C . GLN A 1 85 ? -6.969 4.201 13.264 1.00 84.81 85 GLN A C 1
ATOM 656 O O . GLN A 1 85 ? -5.930 4.427 12.628 1.00 84.81 85 GLN A O 1
ATOM 661 N N . GLN A 1 86 ? -7.090 4.494 14.558 1.00 81.50 86 GLN A N 1
ATOM 662 C CA . GLN A 1 86 ? -5.974 4.991 15.354 1.00 81.50 86 GLN A CA 1
ATOM 663 C C . GLN A 1 86 ? -4.924 3.885 15.524 1.00 81.50 86 GLN A C 1
ATOM 665 O O . GLN A 1 86 ? -5.251 2.734 15.792 1.00 81.50 86 GLN A O 1
ATOM 670 N N . ALA A 1 87 ? -3.657 4.247 15.352 1.00 76.44 87 ALA A N 1
ATOM 671 C CA . ALA A 1 87 ? -2.508 3.411 15.658 1.00 76.44 87 ALA A CA 1
ATOM 672 C C . ALA A 1 87 ? -2.103 3.584 17.127 1.00 76.44 87 ALA A C 1
ATOM 674 O O . ALA A 1 87 ? -2.094 4.709 17.648 1.00 76.44 87 ALA A O 1
ATOM 675 N N . MET A 1 88 ? -1.694 2.487 17.764 1.00 77.75 88 MET A N 1
ATOM 676 C CA . MET A 1 88 ? -1.389 2.444 19.191 1.00 77.75 88 MET A CA 1
ATOM 677 C C . MET A 1 88 ? 0.122 2.420 19.448 1.00 77.75 88 MET A C 1
ATOM 679 O O . MET A 1 88 ? 0.896 1.658 18.878 1.00 77.75 88 MET A O 1
ATOM 683 N N . VAL A 1 89 ? 0.578 3.292 20.346 1.00 69.06 89 VAL A N 1
ATOM 684 C CA . VAL A 1 89 ? 1.970 3.438 20.771 1.00 69.06 89 VAL A CA 1
ATOM 685 C C . VAL A 1 89 ? 1.989 3.662 22.303 1.00 69.06 89 VAL A C 1
ATOM 687 O O . VAL A 1 89 ? 1.558 4.672 22.824 1.00 69.06 89 VAL A O 1
ATOM 690 N N . HIS A 1 90 ? 2.516 2.700 23.044 1.00 75.56 90 HIS A N 1
ATOM 691 C CA . HIS A 1 90 ? 2.669 2.513 24.489 1.00 75.56 90 HIS A CA 1
ATOM 692 C C . HIS A 1 90 ? 1.320 2.367 25.190 1.00 75.56 90 HIS A C 1
ATOM 694 O O . HIS A 1 90 ? 1.142 2.878 26.286 1.00 75.56 90 HIS A O 1
ATOM 700 N N . GLY A 1 91 ? 0.368 1.697 24.534 1.00 74.12 91 GLY A N 1
ATOM 701 C CA . GLY A 1 91 ? -1.011 1.545 24.996 1.00 74.12 91 GLY A CA 1
ATOM 702 C C . GLY A 1 91 ? -1.844 2.783 24.700 1.00 74.12 91 GLY A C 1
ATOM 703 O O . GLY A 1 91 ? -2.950 2.914 25.206 1.00 74.12 91 GLY A O 1
ATOM 704 N N . ARG A 1 92 ? -1.289 3.744 23.947 1.00 70.56 92 ARG A N 1
ATOM 705 C CA . ARG A 1 92 ? -1.882 5.065 23.750 1.00 70.56 92 ARG A CA 1
ATOM 706 C C . ARG A 1 92 ? -2.071 5.360 22.268 1.00 70.56 92 ARG A C 1
ATOM 708 O O . ARG A 1 92 ? -1.161 5.083 21.485 1.00 70.56 92 ARG A O 1
ATOM 715 N N . PRO A 1 93 ? -3.189 5.978 21.876 1.00 77.75 93 PRO A N 1
ATOM 716 C CA . PRO A 1 93 ? -3.378 6.414 20.502 1.00 77.75 93 PRO A CA 1
ATOM 717 C C . PRO A 1 93 ? -2.342 7.489 20.156 1.00 77.75 93 PRO A C 1
ATOM 719 O O . PRO A 1 93 ? -2.175 8.465 20.888 1.00 77.75 93 PRO A O 1
ATOM 722 N N . ALA A 1 94 ? -1.617 7.301 19.052 1.00 71.62 94 ALA A N 1
ATOM 723 C CA . ALA A 1 94 ? -0.488 8.165 18.680 1.00 71.62 94 ALA A CA 1
ATOM 724 C C . ALA A 1 94 ? -0.552 8.718 17.249 1.00 71.62 94 ALA A C 1
ATOM 726 O O . ALA A 1 94 ? 0.391 9.371 16.796 1.00 71.62 94 ALA A O 1
ATOM 727 N N . GLY A 1 95 ? -1.625 8.429 16.517 1.00 78.44 95 GLY A N 1
ATOM 728 C CA . GLY A 1 95 ? -1.868 8.929 15.165 1.00 78.44 95 GLY A CA 1
ATOM 729 C C . GLY A 1 95 ? -2.700 7.949 14.351 1.00 78.44 95 GLY A C 1
ATOM 730 O O . GLY A 1 95 ? -3.079 6.896 14.851 1.00 78.44 95 GLY A O 1
ATOM 731 N N . LEU A 1 96 ? -2.970 8.277 13.091 1.00 83.56 96 LEU A N 1
ATOM 732 C CA . LEU A 1 96 ? -3.657 7.353 12.189 1.00 83.56 96 LEU A CA 1
ATOM 733 C C . LEU A 1 96 ? -2.692 6.309 11.624 1.00 83.56 96 LEU A C 1
ATOM 735 O O . LEU A 1 96 ? -1.522 6.609 11.350 1.00 83.56 96 LEU A O 1
ATOM 739 N N . ARG A 1 97 ? -3.203 5.100 11.381 1.00 85.38 97 ARG A N 1
ATOM 740 C CA . ARG A 1 97 ? -2.460 4.001 10.746 1.00 85.38 97 ARG A CA 1
ATOM 741 C C . ARG A 1 97 ? -1.801 4.422 9.433 1.00 85.38 97 ARG A C 1
ATOM 743 O O . ARG A 1 97 ? -0.611 4.173 9.244 1.00 85.38 97 ARG A O 1
ATOM 750 N N . ILE A 1 98 ? -2.509 5.173 8.589 1.00 86.56 98 ILE A N 1
ATOM 751 C CA . ILE A 1 98 ? -1.959 5.705 7.332 1.00 86.56 98 ILE A CA 1
ATOM 752 C C . ILE A 1 98 ? -0.714 6.591 7.516 1.00 86.56 98 ILE A C 1
ATOM 754 O O . ILE A 1 98 ? 0.232 6.490 6.736 1.00 86.56 98 ILE A O 1
ATOM 758 N N . GLN A 1 99 ? -0.666 7.432 8.552 1.00 84.44 99 GLN A N 1
ATOM 759 C CA . GLN A 1 99 ? 0.481 8.313 8.793 1.00 84.44 99 GLN A CA 1
ATOM 760 C C . GLN A 1 99 ? 1.715 7.499 9.196 1.00 84.44 99 GLN A C 1
ATOM 762 O O . GLN A 1 99 ? 2.830 7.782 8.755 1.00 84.44 99 GLN A O 1
ATOM 767 N N . LYS A 1 100 ? 1.514 6.464 10.017 1.00 83.19 100 LYS A N 1
ATOM 768 C CA . LYS A 1 100 ? 2.584 5.560 10.450 1.00 83.19 100 LYS A CA 1
ATOM 769 C C . LYS A 1 100 ? 3.084 4.688 9.306 1.00 83.19 100 LYS A C 1
ATOM 771 O O . LYS A 1 100 ? 4.292 4.520 9.157 1.00 83.19 100 LYS A O 1
ATOM 776 N N . LEU A 1 101 ? 2.170 4.206 8.471 1.00 82.75 101 LEU A N 1
ATOM 777 C CA . LEU A 1 101 ? 2.496 3.455 7.268 1.00 82.75 101 LEU A CA 1
ATOM 778 C C . LEU A 1 101 ? 3.327 4.300 6.296 1.00 82.75 101 LEU A C 1
ATOM 780 O O . LEU A 1 101 ? 4.377 3.852 5.847 1.00 82.75 101 LEU A O 1
ATOM 784 N N . LEU A 1 102 ? 2.921 5.551 6.053 1.00 86.38 102 LEU A N 1
ATOM 785 C CA . LEU A 1 102 ? 3.675 6.501 5.231 1.00 86.38 102 LEU A CA 1
ATOM 786 C C . LEU A 1 102 ? 5.092 6.726 5.773 1.00 86.38 102 LEU A C 1
ATOM 788 O O . LEU A 1 102 ? 6.053 6.703 5.007 1.00 86.38 102 LEU A O 1
ATOM 792 N N . GLN A 1 103 ? 5.235 6.933 7.084 1.00 84.12 103 GLN A N 1
ATOM 793 C CA . GLN A 1 103 ? 6.546 7.099 7.710 1.00 84.12 103 GLN A CA 1
ATOM 794 C C . GLN A 1 103 ? 7.427 5.859 7.494 1.00 84.12 103 GLN A C 1
ATOM 796 O O . GLN A 1 103 ? 8.572 5.987 7.067 1.00 84.12 103 GLN A O 1
ATOM 801 N N . LYS A 1 104 ? 6.885 4.661 7.736 1.00 82.19 104 LYS A N 1
ATOM 802 C CA . LYS A 1 104 ? 7.630 3.403 7.598 1.00 82.19 104 LYS A CA 1
ATOM 803 C C . LYS A 1 104 ? 8.001 3.090 6.156 1.00 82.19 104 LYS A C 1
ATOM 805 O O . LYS A 1 104 ? 9.136 2.703 5.896 1.00 82.19 104 LYS A O 1
ATOM 810 N N . ALA A 1 105 ? 7.087 3.313 5.218 1.00 81.81 105 ALA A N 1
ATOM 811 C CA . ALA A 1 105 ? 7.358 3.132 3.801 1.00 81.81 105 ALA A CA 1
ATOM 812 C C . ALA A 1 105 ? 8.483 4.073 3.327 1.00 81.81 105 ALA A C 1
ATOM 814 O O . ALA A 1 105 ? 9.383 3.623 2.624 1.00 81.81 105 ALA A O 1
ATOM 815 N N . LYS A 1 106 ? 8.511 5.334 3.792 1.00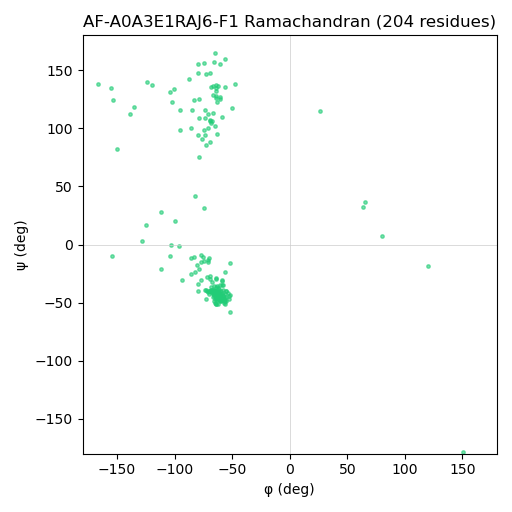 83.75 106 LYS A N 1
ATOM 816 C CA . LYS A 1 106 ? 9.618 6.272 3.519 1.00 83.75 106 LYS A CA 1
ATOM 817 C C . LYS A 1 106 ? 10.948 5.820 4.124 1.00 83.75 106 LYS A C 1
ATOM 819 O O . LYS A 1 106 ? 11.962 5.889 3.443 1.00 83.75 106 LYS A O 1
ATOM 824 N N . GLU A 1 107 ? 10.962 5.356 5.375 1.00 82.31 107 GLU A N 1
ATOM 825 C CA . GLU A 1 107 ? 12.182 4.831 6.015 1.00 82.31 107 GLU A CA 1
ATOM 826 C C . GLU A 1 107 ? 12.779 3.695 5.179 1.00 82.31 107 GLU A C 1
ATOM 828 O O . GLU A 1 107 ? 13.955 3.717 4.825 1.00 82.31 107 GLU A O 1
ATOM 833 N N . VAL A 1 108 ? 11.937 2.749 4.781 1.00 74.50 108 VAL A N 1
ATOM 834 C CA . VAL A 1 108 ? 12.338 1.585 3.994 1.00 74.50 108 VAL A CA 1
ATOM 835 C C . VAL A 1 108 ? 12.816 1.979 2.588 1.00 74.50 108 VAL A C 1
ATOM 837 O O . VAL A 1 108 ? 13.801 1.436 2.093 1.00 74.50 108 VAL A O 1
ATOM 840 N N . GLN A 1 109 ? 12.203 3.000 1.985 1.00 75.00 109 GLN A N 1
ATOM 841 C CA . GLN A 1 109 ? 12.623 3.579 0.708 1.00 75.00 109 GLN A CA 1
ATOM 842 C C . GLN A 1 109 ? 14.072 4.112 0.731 1.00 75.00 109 GLN A C 1
ATOM 844 O O . GLN A 1 109 ? 14.747 4.095 -0.297 1.00 75.00 109 GLN A O 1
ATOM 849 N N . THR A 1 110 ? 14.568 4.574 1.887 1.00 77.19 110 THR A N 1
ATOM 850 C CA . THR A 1 110 ? 15.942 5.104 2.020 1.00 77.19 110 THR A CA 1
ATOM 851 C C . THR A 1 110 ? 17.022 4.028 2.082 1.00 77.19 110 THR A C 1
ATOM 853 O O . THR A 1 110 ? 18.199 4.336 1.917 1.00 77.19 110 THR A O 1
ATOM 856 N N . TRP A 1 111 ? 16.649 2.772 2.323 1.00 69.31 111 TRP A N 1
ATOM 857 C CA . TRP A 1 111 ? 17.609 1.696 2.574 1.00 69.31 111 TRP A CA 1
ATOM 858 C C . TRP A 1 111 ? 18.136 1.030 1.306 1.00 69.31 111 TRP A C 1
ATOM 860 O O . TRP A 1 111 ? 19.107 0.278 1.384 1.00 69.31 111 TRP A O 1
ATOM 870 N N . TRP A 1 112 ? 17.531 1.303 0.149 1.00 69.06 112 TRP A N 1
ATOM 871 C CA . TRP A 1 112 ? 17.897 0.644 -1.098 1.00 69.06 112 TRP A CA 1
ATOM 872 C C . TRP A 1 112 ? 18.384 1.604 -2.176 1.00 69.06 112 TRP A C 1
ATOM 874 O O . TRP A 1 112 ? 17.784 2.641 -2.458 1.00 69.06 112 TRP A O 1
ATOM 884 N N . SER A 1 113 ? 19.455 1.189 -2.850 1.00 72.88 113 SER A N 1
ATOM 885 C CA . SER A 1 113 ? 20.055 1.854 -4.007 1.00 72.88 113 SER A CA 1
ATOM 886 C C . SER A 1 113 ? 19.335 1.506 -5.317 1.00 72.88 113 SER A C 1
ATOM 888 O O . SER A 1 113 ? 19.981 1.226 -6.323 1.00 72.88 113 SER A O 1
ATOM 890 N N . PHE A 1 114 ? 18.002 1.467 -5.305 1.00 72.38 114 PHE A N 1
ATOM 891 C CA . PHE A 1 114 ? 17.213 1.229 -6.514 1.00 72.38 114 PHE A CA 1
ATOM 892 C C . PHE A 1 114 ? 17.076 2.499 -7.359 1.00 72.38 114 PHE A C 1
ATOM 894 O O . PHE A 1 114 ? 17.116 3.622 -6.828 1.00 72.38 114 PHE A O 1
ATOM 901 N N . GLU A 1 115 ? 16.851 2.290 -8.659 1.00 80.94 115 GLU A N 1
ATOM 902 C CA . GLU A 1 115 ? 16.293 3.299 -9.562 1.00 80.94 115 GLU A CA 1
ATOM 903 C C . GLU A 1 115 ? 14.941 3.806 -9.042 1.00 80.94 115 GLU A C 1
ATOM 905 O O . GLU A 1 115 ? 14.296 3.182 -8.193 1.00 80.94 115 GLU A O 1
ATOM 910 N N . ASN A 1 116 ? 14.529 4.981 -9.515 1.00 84.19 116 ASN A N 1
ATOM 911 C CA . ASN A 1 116 ? 13.413 5.715 -8.930 1.00 84.19 116 ASN A CA 1
ATOM 912 C C . ASN A 1 116 ? 12.086 4.940 -9.022 1.00 84.19 116 ASN A C 1
ATOM 914 O O . ASN A 1 116 ? 11.357 4.861 -8.035 1.00 84.19 116 ASN A O 1
ATOM 918 N N . GLU A 1 117 ? 11.798 4.300 -10.159 1.00 85.56 117 GLU A N 1
ATOM 919 C CA . GLU A 1 117 ? 10.562 3.533 -10.355 1.00 85.56 117 GLU A CA 1
ATOM 920 C C . GLU A 1 117 ? 10.487 2.300 -9.447 1.00 85.56 117 GLU A C 1
ATOM 922 O O . GLU A 1 117 ? 9.447 2.030 -8.844 1.00 85.56 117 GLU A O 1
ATOM 927 N N . ASP A 1 118 ? 11.594 1.569 -9.308 1.00 86.25 118 ASP A N 1
ATOM 928 C CA . ASP A 1 118 ? 11.670 0.388 -8.443 1.00 86.25 118 ASP A CA 1
ATOM 929 C C . ASP A 1 118 ? 11.544 0.785 -6.971 1.00 86.25 118 ASP A C 1
ATOM 931 O O . ASP A 1 118 ? 10.848 0.141 -6.186 1.00 86.25 118 ASP A O 1
ATOM 935 N N . ARG A 1 119 ? 12.163 1.906 -6.598 1.00 88.12 119 ARG A N 1
ATOM 936 C CA . ARG A 1 119 ? 12.069 2.482 -5.261 1.00 88.12 119 ARG A CA 1
ATOM 937 C C . ARG A 1 119 ? 10.627 2.863 -4.906 1.00 88.12 119 ARG A C 1
ATOM 939 O O . ARG A 1 119 ? 10.184 2.611 -3.784 1.00 88.12 119 ARG A O 1
ATOM 946 N N . GLU A 1 120 ? 9.895 3.466 -5.837 1.00 91.50 120 GLU A N 1
ATOM 947 C CA . GLU A 1 120 ? 8.476 3.780 -5.655 1.00 91.50 120 GLU A CA 1
ATOM 948 C C . GLU A 1 120 ? 7.605 2.520 -5.611 1.00 91.50 120 GLU A C 1
ATOM 950 O O . GLU A 1 120 ? 6.700 2.436 -4.781 1.00 91.50 120 GLU A O 1
ATOM 955 N N . ALA A 1 121 ? 7.898 1.5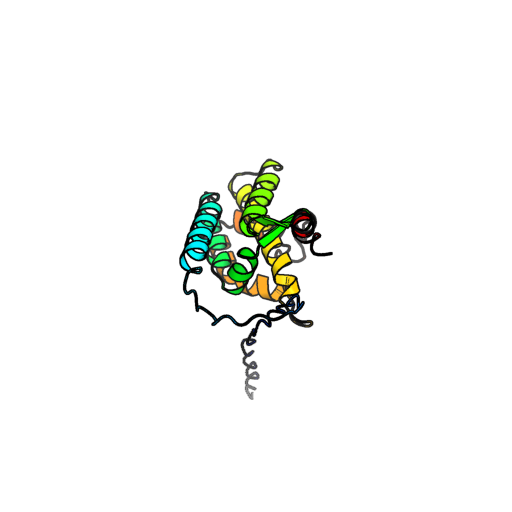08 -6.430 1.00 91.50 121 ALA A N 1
ATOM 956 C CA . ALA A 1 121 ? 7.198 0.227 -6.381 1.00 91.50 121 ALA A CA 1
ATOM 957 C C . ALA A 1 121 ? 7.392 -0.481 -5.027 1.00 91.50 121 ALA A C 1
ATOM 959 O O . ALA A 1 121 ? 6.425 -0.984 -4.457 1.00 91.50 121 ALA A O 1
ATOM 960 N N . VAL A 1 122 ? 8.604 -0.450 -4.460 1.00 89.06 122 VAL A N 1
ATOM 961 C CA . VAL A 1 122 ? 8.894 -0.969 -3.111 1.00 89.06 122 VAL A CA 1
ATOM 962 C C . VAL A 1 122 ? 8.149 -0.177 -2.035 1.00 89.06 122 VAL A C 1
ATOM 964 O O . VAL A 1 122 ? 7.585 -0.772 -1.116 1.00 89.06 122 VAL A O 1
ATOM 967 N N . PHE A 1 123 ? 8.094 1.154 -2.150 1.00 89.81 123 PHE A N 1
ATOM 968 C CA . PHE A 1 123 ? 7.288 1.987 -1.254 1.00 89.81 123 PHE A CA 1
ATOM 969 C C . PHE A 1 123 ? 5.810 1.566 -1.285 1.00 89.81 123 PHE A C 1
ATOM 971 O O . PHE A 1 123 ? 5.201 1.357 -0.233 1.00 89.81 123 PHE A O 1
ATOM 978 N N . VAL A 1 124 ? 5.241 1.398 -2.484 1.00 92.69 124 VAL A N 1
ATOM 979 C CA . VAL A 1 124 ? 3.849 0.963 -2.663 1.00 92.69 124 VAL A CA 1
ATOM 980 C C . VAL A 1 124 ? 3.646 -0.440 -2.094 1.00 92.69 124 VAL A C 1
ATOM 982 O O . VAL A 1 124 ? 2.670 -0.661 -1.384 1.00 92.69 124 VAL A O 1
ATOM 985 N N . ALA A 1 125 ? 4.572 -1.370 -2.330 1.00 91.25 125 ALA A N 1
ATOM 986 C CA . ALA A 1 125 ? 4.495 -2.725 -1.793 1.00 91.25 125 ALA A CA 1
ATOM 987 C C . ALA A 1 125 ? 4.500 -2.740 -0.257 1.00 91.25 125 ALA A C 1
ATOM 989 O O . ALA A 1 125 ? 3.674 -3.403 0.362 1.00 91.25 125 ALA A O 1
ATOM 990 N N . MET A 1 126 ? 5.374 -1.953 0.375 1.00 88.12 126 MET A N 1
ATOM 991 C CA . MET A 1 126 ? 5.389 -1.796 1.833 1.00 88.12 126 MET A CA 1
ATOM 992 C C . MET A 1 126 ? 4.060 -1.261 2.364 1.00 88.12 126 MET A C 1
ATOM 994 O O . MET A 1 126 ? 3.547 -1.745 3.372 1.00 88.12 126 MET A O 1
ATOM 998 N N . PHE A 1 127 ? 3.475 -0.289 1.664 1.00 89.62 127 PHE A N 1
ATOM 999 C CA . PHE A 1 127 ? 2.160 0.239 2.006 1.00 89.62 127 PHE A CA 1
ATOM 1000 C C . PHE A 1 127 ? 1.074 -0.848 1.889 1.00 89.62 127 PHE A C 1
ATOM 1002 O O . PHE A 1 127 ? 0.257 -1.021 2.793 1.00 89.62 127 PHE A O 1
ATOM 1009 N N . MET A 1 128 ? 1.102 -1.633 0.811 1.00 91.12 128 MET A N 1
ATOM 1010 C CA . MET A 1 128 ? 0.164 -2.731 0.571 1.00 91.12 128 MET A CA 1
ATOM 1011 C C . MET A 1 128 ? 0.276 -3.856 1.604 1.00 91.12 128 MET A C 1
ATOM 1013 O O . MET A 1 128 ? -0.754 -4.340 2.064 1.00 91.12 128 MET A O 1
ATOM 1017 N N . HIS A 1 129 ? 1.487 -4.225 2.029 1.00 88.38 129 HIS A N 1
ATOM 1018 C CA . HIS A 1 129 ? 1.696 -5.192 3.116 1.00 88.38 129 HIS A CA 1
ATOM 1019 C C . HIS A 1 129 ? 1.082 -4.719 4.442 1.00 88.38 129 HIS A C 1
ATOM 1021 O O . HIS A 1 129 ? 0.551 -5.523 5.202 1.00 88.38 129 HIS A O 1
ATOM 1027 N N . GLY A 1 130 ? 1.105 -3.411 4.723 1.00 88.06 130 GLY A N 1
ATOM 1028 C CA . GLY A 1 130 ? 0.432 -2.856 5.901 1.00 88.06 130 GLY A CA 1
ATOM 1029 C C . GLY A 1 130 ? -1.091 -2.924 5.803 1.00 88.06 130 GLY A C 1
ATOM 1030 O O . GLY A 1 130 ? -1.756 -3.266 6.780 1.00 88.06 130 GLY A O 1
ATOM 1031 N N . ILE A 1 131 ? -1.643 -2.647 4.616 1.00 89.44 131 ILE A N 1
ATOM 1032 C CA . ILE A 1 131 ? -3.077 -2.811 4.346 1.00 89.44 131 ILE A CA 1
ATOM 1033 C C . ILE A 1 131 ? -3.491 -4.277 4.530 1.00 89.44 131 ILE A C 1
ATOM 1035 O O . ILE A 1 131 ? -4.466 -4.531 5.230 1.00 89.44 131 ILE A O 1
ATOM 1039 N N . ASP A 1 132 ? -2.751 -5.223 3.941 1.00 89.06 132 ASP A N 1
ATOM 1040 C CA . ASP A 1 132 ? -3.013 -6.665 4.061 1.00 89.06 132 ASP A CA 1
ATOM 1041 C C . ASP A 1 132 ? -3.012 -7.109 5.530 1.00 89.06 132 ASP A C 1
ATOM 1043 O O . ASP A 1 132 ? -3.970 -7.718 6.006 1.00 89.06 132 ASP A O 1
ATOM 1047 N N . TYR A 1 133 ? -1.997 -6.695 6.293 1.00 87.25 133 TYR A N 1
ATOM 1048 C CA . TYR A 1 133 ? -1.901 -7.004 7.717 1.00 87.25 133 TYR A CA 1
ATOM 1049 C C . TYR A 1 133 ? -3.121 -6.525 8.514 1.00 87.25 133 TYR A C 1
ATOM 1051 O O . TYR A 1 133 ? -3.721 -7.309 9.247 1.00 87.25 133 TYR A O 1
ATOM 1059 N N . TRP A 1 134 ? -3.523 -5.261 8.368 1.00 86.81 134 TRP A N 1
ATOM 1060 C CA . TRP A 1 134 ? -4.629 -4.712 9.157 1.00 86.81 134 TRP A CA 1
ATOM 1061 C C . TRP A 1 134 ? -6.017 -5.109 8.653 1.00 86.81 134 TRP A C 1
ATOM 1063 O O . TRP A 1 134 ? -6.988 -5.054 9.410 1.00 86.81 134 TRP A O 1
ATOM 1073 N N . LEU A 1 135 ? -6.131 -5.514 7.391 1.00 87.06 135 LEU A N 1
ATOM 1074 C CA . LEU A 1 135 ? -7.338 -6.148 6.886 1.00 87.06 135 LEU A CA 1
ATOM 1075 C C . LEU A 1 135 ? -7.485 -7.572 7.438 1.00 87.06 135 LEU A C 1
ATOM 1077 O O . LEU A 1 135 ? -8.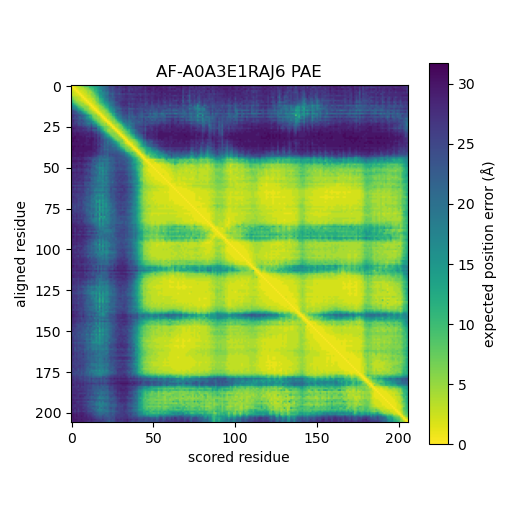616 -8.019 7.590 1.00 87.06 135 LEU A O 1
ATOM 1081 N N . SER A 1 136 ? -6.395 -8.274 7.780 1.00 85.19 136 SER A N 1
ATOM 1082 C CA . SER A 1 136 ? -6.433 -9.696 8.175 1.00 85.19 136 SER A CA 1
ATOM 1083 C C . SER A 1 136 ? -7.419 -10.019 9.299 1.00 85.19 136 SER A C 1
ATOM 1085 O O . SER A 1 136 ? -8.163 -10.983 9.135 1.00 85.19 136 SER A O 1
ATOM 1087 N N . PRO A 1 137 ? -7.517 -9.237 10.392 1.00 82.94 137 PRO A N 1
ATOM 1088 C CA . PRO A 1 137 ? -8.491 -9.493 11.455 1.00 82.94 137 PRO A CA 1
ATOM 1089 C C . PRO A 1 137 ? -9.947 -9.213 11.056 1.00 82.94 137 PRO A C 1
ATOM 1091 O O . PRO A 1 137 ? -10.865 -9.572 11.786 1.00 82.94 137 PRO A O 1
ATOM 1094 N N . CYS A 1 138 ? -10.176 -8.528 9.932 1.00 81.44 138 CYS A N 1
ATOM 1095 C CA . CYS A 1 138 ? -11.512 -8.169 9.459 1.00 81.44 138 CYS A CA 1
ATOM 1096 C C . CYS A 1 138 ? -12.200 -9.307 8.684 1.00 81.44 138 CYS A C 1
ATOM 1098 O O . CYS A 1 138 ? -13.394 -9.206 8.397 1.00 81.44 138 CYS A O 1
ATOM 1100 N N . PHE A 1 139 ? -11.471 -10.372 8.335 1.00 78.06 139 PHE A N 1
ATOM 1101 C CA . PHE A 1 139 ? -12.005 -11.537 7.632 1.00 78.06 139 PHE A CA 1
ATOM 1102 C C . PHE A 1 139 ? -12.264 -12.682 8.613 1.00 78.06 139 PHE A C 1
ATOM 1104 O O . PHE A 1 139 ? -11.430 -12.985 9.461 1.00 78.06 139 PHE A O 1
ATOM 1111 N N . GLN A 1 140 ? -13.435 -13.310 8.494 1.00 74.88 140 GLN A N 1
ATOM 1112 C CA . GLN A 1 140 ? -13.780 -14.515 9.249 1.00 74.88 140 GLN A CA 1
ATOM 1113 C C . GLN A 1 140 ? -13.040 -15.740 8.694 1.00 74.88 140 GLN A C 1
ATOM 1115 O O . GLN A 1 140 ? -12.673 -15.775 7.513 1.00 74.88 140 GLN A O 1
ATOM 1120 N N . ASP A 1 141 ? -12.876 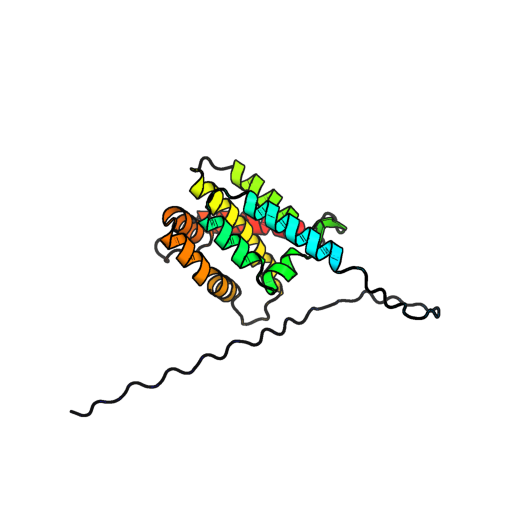-16.757 9.542 1.00 61.97 141 ASP A N 1
ATOM 1121 C CA . ASP A 1 141 ? -12.280 -18.043 9.180 1.00 61.97 141 ASP A CA 1
ATOM 1122 C C . ASP A 1 141 ? -12.936 -18.613 7.908 1.00 61.97 141 ASP A C 1
ATOM 1124 O O . ASP A 1 141 ? -14.138 -18.875 7.865 1.00 61.97 141 ASP A O 1
ATOM 1128 N N . GLY A 1 142 ? -12.140 -18.775 6.846 1.00 60.59 142 GLY A N 1
ATOM 1129 C CA . GLY A 1 142 ? -12.572 -19.344 5.562 1.00 60.59 142 GLY A CA 1
ATOM 1130 C C . GLY A 1 142 ? -12.424 -18.422 4.347 1.00 60.59 142 GLY A C 1
ATOM 1131 O O . GLY A 1 142 ? -12.358 -18.921 3.223 1.00 60.59 142 GLY A O 1
ATOM 1132 N N . VAL A 1 143 ? -12.292 -17.102 4.530 1.00 68.38 143 VAL A N 1
ATOM 1133 C CA . VAL A 1 143 ? -11.948 -16.185 3.428 1.00 68.38 143 VAL A CA 1
ATOM 1134 C C . VAL A 1 143 ? -10.442 -15.945 3.416 1.00 68.38 143 VAL A C 1
ATOM 1136 O O . VAL A 1 143 ? -9.881 -15.365 4.340 1.00 68.38 143 VAL A O 1
ATOM 1139 N N . SER A 1 144 ? -9.767 -16.374 2.345 1.00 77.94 144 SER A N 1
ATOM 1140 C CA . SER A 1 144 ? -8.350 -16.055 2.154 1.00 77.94 144 SER A CA 1
ATOM 1141 C C . SER A 1 144 ? -8.199 -14.556 1.901 1.00 77.94 144 SER A C 1
ATOM 1143 O O . SER A 1 144 ? -8.509 -14.077 0.807 1.00 77.94 144 SER A O 1
ATOM 1145 N N . ILE A 1 145 ? -7.692 -13.817 2.891 1.00 80.06 145 ILE A N 1
ATOM 1146 C CA . ILE A 1 145 ? -7.393 -12.390 2.731 1.00 80.06 145 ILE A CA 1
ATOM 1147 C C . ILE A 1 145 ? -6.456 -12.129 1.550 1.00 80.06 145 ILE A C 1
ATOM 1149 O O . ILE A 1 145 ? -6.706 -11.220 0.760 1.00 80.06 145 ILE A O 1
ATOM 1153 N N . LYS A 1 146 ? -5.445 -12.988 1.361 1.00 77.31 146 LYS A N 1
ATOM 1154 C CA . LYS A 1 146 ? -4.543 -12.915 0.206 1.00 77.31 146 LYS A CA 1
ATOM 1155 C C . LYS A 1 146 ? -5.333 -12.955 -1.105 1.00 77.31 146 LYS A C 1
ATOM 1157 O O . LYS A 1 146 ? -5.030 -12.204 -2.027 1.00 77.31 146 LYS A O 1
ATOM 1162 N N . GLY A 1 147 ? -6.379 -13.782 -1.175 1.00 82.19 147 GLY A N 1
ATOM 1163 C CA . GLY A 1 147 ? -7.309 -13.826 -2.305 1.00 82.19 147 GLY A CA 1
ATOM 1164 C C . GLY A 1 147 ? -8.093 -12.525 -2.492 1.00 82.19 147 GLY A C 1
ATOM 1165 O O . GLY A 1 147 ? -8.164 -12.023 -3.611 1.00 82.19 147 GLY A O 1
ATOM 1166 N N . TYR A 1 148 ? -8.619 -11.949 -1.409 1.00 84.75 148 TYR A N 1
ATOM 1167 C CA . TYR A 1 148 ? -9.375 -10.692 -1.443 1.00 84.75 148 TYR A CA 1
ATOM 1168 C C . TYR A 1 148 ? -8.521 -9.493 -1.874 1.00 84.75 148 TYR A C 1
ATOM 1170 O O . TYR A 1 148 ? -8.887 -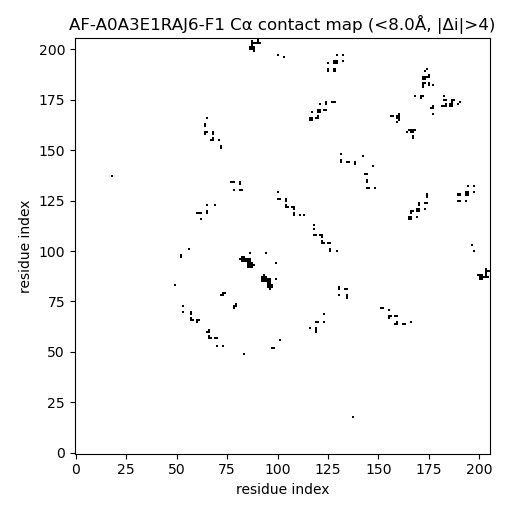8.764 -2.797 1.00 84.75 148 TYR A O 1
ATOM 1178 N N . VAL A 1 149 ? -7.354 -9.302 -1.249 1.00 86.81 149 VAL A N 1
ATOM 1179 C CA . VAL A 1 149 ? -6.427 -8.222 -1.615 1.00 86.81 149 VAL A CA 1
ATOM 1180 C C . VAL A 1 149 ? -6.001 -8.390 -3.070 1.00 86.81 149 VAL A C 1
ATOM 1182 O O . VAL A 1 149 ? -6.067 -7.424 -3.830 1.00 86.81 149 VAL A O 1
ATOM 1185 N N . ARG A 1 150 ? -5.671 -9.617 -3.500 1.00 86.38 150 ARG A N 1
ATOM 1186 C CA . ARG A 1 150 ? -5.337 -9.912 -4.900 1.00 86.38 150 ARG A CA 1
ATOM 1187 C C . ARG A 1 150 ? -6.482 -9.572 -5.855 1.00 86.38 150 ARG A C 1
ATOM 1189 O O . ARG A 1 150 ? -6.236 -8.988 -6.909 1.00 86.38 150 ARG A O 1
ATOM 1196 N N . GLU A 1 151 ? -7.724 -9.898 -5.515 1.00 88.31 151 GLU A N 1
ATOM 1197 C CA . GLU A 1 151 ? -8.897 -9.559 -6.331 1.00 88.31 151 GLU A CA 1
ATOM 1198 C C . GLU A 1 151 ? -9.045 -8.042 -6.497 1.00 88.31 151 GLU A C 1
ATOM 1200 O O . GLU A 1 151 ? -9.236 -7.544 -7.608 1.00 88.31 151 GLU A O 1
ATOM 1205 N N . ILE A 1 152 ? -8.872 -7.299 -5.406 1.00 89.50 152 ILE A N 1
ATOM 1206 C CA . ILE A 1 152 ? -8.992 -5.844 -5.382 1.00 89.50 152 ILE A CA 1
ATOM 1207 C C . ILE A 1 152 ? -7.901 -5.136 -6.184 1.00 89.50 152 ILE A C 1
ATOM 1209 O O . ILE A 1 152 ? -8.200 -4.129 -6.833 1.00 89.50 152 ILE A O 1
ATOM 1213 N N . VAL A 1 153 ? -6.664 -5.631 -6.117 1.00 92.25 153 VAL A N 1
ATOM 1214 C CA . VAL A 1 153 ? -5.497 -5.001 -6.752 1.00 92.25 153 VAL A CA 1
ATOM 1215 C C . VAL A 1 153 ? -5.316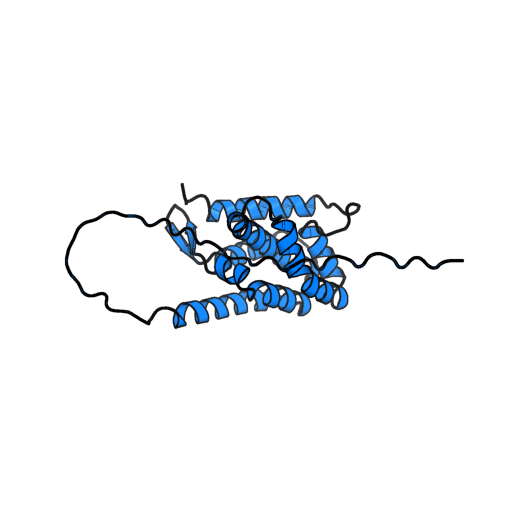 -5.410 -8.204 1.00 92.25 153 VAL A C 1
ATOM 1217 O O . VAL A 1 153 ? -4.730 -4.648 -8.962 1.00 92.25 153 VAL A O 1
ATOM 1220 N N . THR A 1 154 ? -5.812 -6.579 -8.623 1.00 92.25 154 THR A N 1
ATOM 1221 C CA . THR A 1 154 ? -5.556 -7.118 -9.970 1.00 92.25 154 THR A CA 1
ATOM 1222 C C . THR A 1 154 ? -5.954 -6.161 -11.105 1.00 92.25 154 THR A C 1
ATOM 1224 O O . THR A 1 154 ? -5.156 -6.005 -12.033 1.00 92.25 154 THR A O 1
ATOM 1227 N N . PRO A 1 155 ? -7.135 -5.507 -11.094 1.00 92.88 155 PRO A N 1
ATOM 1228 C CA . PRO A 1 155 ? -7.505 -4.562 -12.150 1.00 92.88 155 PRO A CA 1
ATOM 1229 C C . PRO A 1 155 ? -6.535 -3.380 -12.248 1.00 92.88 155 PRO A C 1
ATOM 1231 O O . PRO A 1 155 ? -6.101 -3.030 -13.344 1.00 92.88 155 PRO A O 1
ATOM 1234 N N . GLU A 1 156 ? -6.148 -2.825 -11.100 1.00 94.69 156 GLU A N 1
ATOM 1235 C CA . GLU A 1 156 ? -5.244 -1.677 -11.012 1.00 94.69 156 GLU A CA 1
ATOM 1236 C C . GLU A 1 156 ? -3.809 -2.067 -11.383 1.00 94.69 156 GLU A C 1
ATOM 1238 O O . GLU A 1 156 ? -3.124 -1.352 -12.112 1.00 94.69 156 GLU A O 1
ATOM 1243 N N . LEU A 1 157 ? -3.360 -3.246 -10.949 1.00 93.75 157 LEU A N 1
ATOM 1244 C CA . LEU A 1 157 ? -2.041 -3.782 -11.266 1.00 93.75 157 LEU A CA 1
ATOM 1245 C C . LEU A 1 157 ? -1.877 -3.978 -12.775 1.00 93.75 157 LEU A C 1
ATOM 1247 O O . LEU A 1 157 ? -0.865 -3.567 -13.327 1.00 93.75 157 LEU A O 1
ATOM 1251 N N . ARG A 1 158 ? -2.909 -4.480 -13.470 1.00 93.94 158 ARG A N 1
ATOM 1252 C CA . ARG A 1 158 ? -2.896 -4.584 -14.941 1.00 93.94 158 ARG A CA 1
ATOM 1253 C C . ARG A 1 158 ? -2.698 -3.233 -15.626 1.00 93.94 158 ARG A C 1
ATOM 1255 O O . ARG A 1 158 ? -2.133 -3.188 -16.717 1.00 93.94 158 ARG A O 1
ATOM 1262 N N . MET A 1 159 ? -3.178 -2.138 -15.036 1.00 94.38 159 MET A N 1
ATOM 1263 C CA . MET A 1 159 ? -2.917 -0.796 -15.563 1.00 94.38 159 MET A CA 1
ATOM 1264 C C . MET A 1 159 ? -1.471 -0.366 -15.324 1.00 94.38 159 MET A C 1
ATOM 1266 O O . MET A 1 159 ? -0.869 0.235 -16.214 1.00 94.38 159 MET A O 1
ATOM 1270 N N . VAL A 1 160 ? -0.897 -0.696 -14.163 1.00 94.69 160 VAL A N 1
ATOM 1271 C CA . VAL A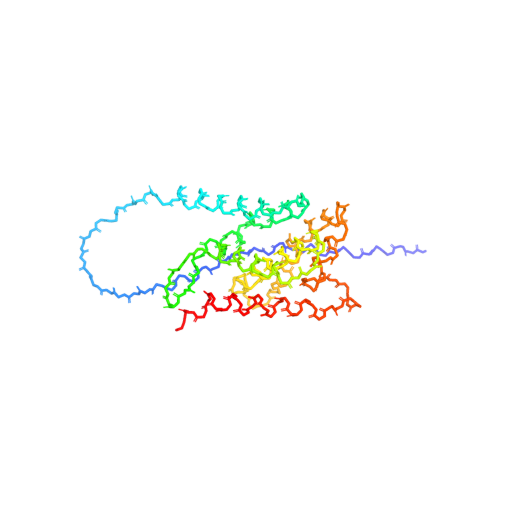 1 160 ? 0.536 -0.491 -13.905 1.00 94.69 160 VAL A CA 1
ATOM 1272 C C . VAL A 1 160 ? 1.362 -1.276 -14.914 1.00 94.69 160 VAL A C 1
ATOM 1274 O O . VAL A 1 160 ? 2.202 -0.679 -15.571 1.00 94.69 160 VAL A O 1
ATOM 1277 N N . ASP A 1 161 ? 1.058 -2.553 -15.133 1.00 93.75 161 ASP A N 1
ATOM 1278 C CA . ASP A 1 161 ? 1.794 -3.422 -16.056 1.00 93.75 161 ASP A CA 1
ATOM 1279 C C . ASP A 1 161 ? 1.807 -2.903 -17.496 1.00 93.75 161 ASP A C 1
ATOM 1281 O O . ASP A 1 161 ? 2.792 -3.070 -18.208 1.00 93.75 161 ASP A O 1
ATOM 1285 N N . ARG A 1 162 ? 0.717 -2.267 -17.940 1.00 94.69 162 ARG A N 1
ATOM 1286 C CA . ARG A 1 162 ? 0.625 -1.675 -19.283 1.00 94.69 162 ARG A CA 1
ATOM 1287 C C . ARG A 1 162 ? 1.440 -0.392 -19.417 1.00 94.69 162 ARG A C 1
ATOM 1289 O O . ARG A 1 162 ? 2.021 -0.158 -20.469 1.00 94.69 162 ARG A O 1
ATOM 1296 N N . ASN A 1 163 ? 1.446 0.441 -18.379 1.00 95.38 163 ASN A N 1
ATOM 1297 C CA . ASN A 1 163 ? 2.032 1.783 -18.429 1.00 95.38 163 ASN A CA 1
ATOM 1298 C C . ASN A 1 163 ? 3.491 1.820 -17.951 1.00 95.38 163 ASN A C 1
ATOM 1300 O O . ASN A 1 163 ? 4.263 2.669 -18.380 1.00 95.38 163 ASN A O 1
ATOM 1304 N N . ASN A 1 164 ? 3.856 0.929 -17.032 1.00 93.62 164 ASN A N 1
ATOM 1305 C CA . ASN A 1 164 ? 5.193 0.766 -16.480 1.00 93.62 164 ASN A CA 1
ATOM 1306 C C . ASN A 1 164 ? 5.407 -0.715 -16.087 1.00 93.62 164 ASN A C 1
ATOM 1308 O O . ASN A 1 164 ? 5.246 -1.079 -14.916 1.00 93.62 164 ASN A O 1
ATOM 1312 N N . PRO A 1 165 ? 5.766 -1.578 -17.059 1.00 92.00 165 PRO A N 1
ATOM 1313 C CA . PRO A 1 165 ? 5.932 -3.014 -16.831 1.00 92.00 165 PRO A CA 1
ATOM 1314 C C . PRO A 1 165 ? 6.963 -3.341 -15.747 1.00 92.00 165 PRO A C 1
ATOM 1316 O O . PRO A 1 165 ? 6.774 -4.285 -14.984 1.00 92.00 165 PRO A O 1
ATOM 1319 N N . ARG A 1 166 ? 8.036 -2.543 -15.653 1.00 90.75 166 ARG A N 1
ATOM 1320 C CA . ARG A 1 166 ? 9.094 -2.720 -14.653 1.00 90.75 166 ARG A CA 1
ATOM 1321 C C . ARG A 1 166 ? 8.556 -2.512 -13.240 1.00 90.75 166 ARG A C 1
ATOM 1323 O O . ARG A 1 166 ? 8.694 -3.401 -12.410 1.00 90.75 166 ARG A O 1
ATOM 1330 N N . ALA A 1 167 ? 7.865 -1.398 -12.991 1.00 91.62 167 ALA A N 1
ATOM 1331 C CA . ALA A 1 167 ? 7.247 -1.138 -11.691 1.00 91.62 167 ALA A CA 1
ATOM 1332 C C . ALA A 1 167 ? 6.187 -2.194 -11.329 1.00 91.62 167 ALA A C 1
ATOM 1334 O O . ALA A 1 167 ? 6.101 -2.607 -10.173 1.00 91.62 167 ALA A O 1
ATOM 1335 N N . GLY A 1 168 ? 5.408 -2.662 -12.313 1.00 92.44 168 GLY A N 1
ATOM 1336 C CA . GLY A 1 168 ? 4.444 -3.752 -12.132 1.00 92.44 168 GLY A CA 1
ATOM 1337 C C . GLY A 1 168 ? 5.114 -5.066 -11.723 1.00 92.44 168 GLY A C 1
ATOM 1338 O O . GLY A 1 168 ? 4.695 -5.697 -10.751 1.00 92.44 168 GLY A O 1
ATOM 1339 N N . GLN A 1 169 ? 6.209 -5.437 -12.395 1.00 89.94 169 GLN A N 1
ATOM 1340 C CA . GLN A 1 169 ? 7.000 -6.617 -12.048 1.00 89.94 169 GLN A CA 1
ATOM 1341 C C . GLN A 1 169 ? 7.618 -6.496 -10.652 1.00 89.94 169 GLN A C 1
ATOM 1343 O O . GLN A 1 169 ? 7.459 -7.408 -9.842 1.00 89.94 169 GLN A O 1
ATOM 1348 N N . THR A 1 170 ? 8.252 -5.366 -10.333 1.00 89.38 170 THR A N 1
ATOM 1349 C CA . THR A 1 170 ? 8.823 -5.107 -9.004 1.00 89.38 170 THR A CA 1
ATOM 1350 C C . THR A 1 170 ? 7.750 -5.204 -7.923 1.00 89.38 170 THR A C 1
ATOM 1352 O O . THR A 1 170 ? 7.962 -5.866 -6.909 1.00 89.38 170 THR A O 1
ATOM 1355 N N . LEU A 1 171 ? 6.562 -4.636 -8.148 1.00 90.81 171 LEU A N 1
ATOM 1356 C CA . LEU A 1 171 ? 5.446 -4.726 -7.209 1.00 90.81 171 LEU A CA 1
ATOM 1357 C C . LEU A 1 171 ? 4.973 -6.175 -7.011 1.00 90.81 171 LEU A C 1
ATOM 1359 O O . LEU A 1 171 ? 4.783 -6.595 -5.872 1.00 90.81 171 LEU A O 1
ATOM 1363 N N . ARG A 1 172 ? 4.834 -6.969 -8.082 1.00 90.56 172 ARG A N 1
ATOM 1364 C CA . ARG A 1 172 ? 4.481 -8.397 -7.970 1.00 90.56 172 ARG A CA 1
ATOM 1365 C C . ARG A 1 172 ? 5.523 -9.195 -7.204 1.00 90.56 172 ARG A C 1
ATOM 1367 O O . ARG A 1 172 ? 5.142 -9.979 -6.340 1.00 90.56 172 ARG A O 1
ATOM 1374 N N . LEU A 1 173 ? 6.805 -8.974 -7.495 1.00 87.12 173 LEU A N 1
ATOM 1375 C CA . LEU A 1 173 ? 7.905 -9.603 -6.770 1.00 87.12 173 LEU A CA 1
ATOM 1376 C C . LEU A 1 173 ? 7.837 -9.236 -5.290 1.00 87.12 173 LEU A C 1
ATOM 1378 O O . LEU A 1 173 ? 7.861 -10.119 -4.451 1.00 87.12 173 LEU A O 1
ATOM 1382 N N . CYS A 1 174 ? 7.665 -7.958 -4.952 1.00 87.25 174 CYS A N 1
ATOM 1383 C CA . CYS A 1 174 ? 7.594 -7.510 -3.560 1.00 87.25 174 CYS A CA 1
ATOM 1384 C C . CYS A 1 174 ? 6.382 -8.062 -2.795 1.00 87.25 174 CYS A C 1
ATOM 1386 O O . CYS A 1 174 ? 6.444 -8.208 -1.575 1.00 87.25 174 CYS A O 1
ATOM 1388 N N . MET A 1 175 ? 5.279 -8.334 -3.493 1.00 87.62 175 MET A N 1
ATOM 1389 C CA . MET A 1 175 ? 4.030 -8.813 -2.899 1.00 87.62 175 MET A CA 1
ATOM 1390 C C . MET A 1 175 ? 3.861 -10.339 -2.952 1.00 87.62 175 MET A C 1
ATOM 1392 O O . MET A 1 175 ? 2.844 -10.844 -2.477 1.00 87.62 175 MET A O 1
ATOM 1396 N N . GLY A 1 176 ? 4.811 -11.075 -3.542 1.00 86.19 176 GLY A N 1
ATOM 1397 C CA . GLY A 1 176 ? 4.672 -12.521 -3.757 1.00 86.19 176 GLY A CA 1
ATOM 1398 C C . GLY A 1 176 ? 3.521 -12.869 -4.712 1.00 86.19 176 GLY A C 1
ATOM 1399 O O . GLY A 1 176 ? 2.829 -13.865 -4.532 1.00 86.19 176 GLY A O 1
ATOM 1400 N N . TRP A 1 177 ? 3.248 -12.001 -5.692 1.00 87.38 177 TRP A N 1
ATOM 1401 C CA . TRP A 1 177 ? 2.239 -12.215 -6.742 1.00 87.38 177 TRP A CA 1
ATOM 1402 C C . TRP A 1 177 ? 2.847 -12.605 -8.089 1.00 87.38 177 TRP A C 1
ATOM 1404 O O . TRP A 1 177 ? 2.107 -12.742 -9.069 1.00 87.38 177 TRP A O 1
ATOM 1414 N N . ALA A 1 178 ? 4.175 -12.699 -8.159 1.00 81.69 178 ALA A N 1
ATOM 1415 C CA . ALA A 1 178 ? 4.862 -13.258 -9.313 1.00 81.69 178 ALA A CA 1
ATOM 1416 C C . ALA A 1 178 ? 4.506 -14.750 -9.463 1.00 81.69 178 ALA A C 1
ATOM 1418 O O . ALA A 1 178 ? 3.912 -15.344 -8.563 1.00 81.69 178 ALA A O 1
ATOM 1419 N N . ASN A 1 179 ? 4.789 -15.330 -10.628 1.00 73.94 179 ASN A N 1
ATOM 1420 C CA . ASN A 1 179 ? 4.579 -16.764 -10.828 1.00 73.94 179 ASN A CA 1
ATOM 1421 C C . ASN A 1 179 ? 5.542 -17.559 -9.929 1.00 73.94 179 ASN A C 1
ATOM 1423 O O . ASN A 1 179 ? 6.582 -17.029 -9.551 1.00 73.94 179 ASN A O 1
ATOM 1427 N N . ASP A 1 180 ? 5.204 -18.813 -9.622 1.00 60.00 180 ASP A N 1
ATOM 1428 C CA . ASP A 1 180 ? 5.914 -19.650 -8.637 1.00 60.00 180 ASP A CA 1
ATOM 1429 C C . ASP A 1 180 ? 7.423 -19.824 -8.933 1.00 60.00 180 ASP A C 1
ATOM 1431 O O . ASP A 1 180 ? 8.219 -20.020 -8.020 1.00 60.00 180 ASP A O 1
ATOM 1435 N N . ASP A 1 181 ? 7.845 -19.671 -10.193 1.00 60.25 181 ASP A N 1
ATOM 1436 C CA . ASP A 1 181 ? 9.261 -19.732 -10.595 1.00 60.25 181 ASP A CA 1
ATOM 1437 C C . ASP A 1 181 ? 10.073 -18.471 -10.209 1.00 60.25 181 ASP A C 1
ATOM 1439 O O . ASP A 1 181 ? 11.303 -18.492 -10.223 1.00 60.25 181 ASP A O 1
ATOM 1443 N N . ASP A 1 182 ? 9.391 -17.381 -9.837 1.00 56.19 182 ASP A N 1
ATOM 1444 C CA . ASP A 1 182 ? 9.945 -16.076 -9.455 1.00 56.19 182 ASP A CA 1
ATOM 1445 C C . ASP A 1 182 ? 9.722 -15.779 -7.952 1.00 56.19 182 ASP A C 1
ATOM 1447 O O . ASP A 1 182 ? 9.600 -14.613 -7.545 1.00 56.19 182 ASP A O 1
ATOM 1451 N N . GLU A 1 183 ? 9.636 -16.809 -7.097 1.00 55.25 183 GLU A N 1
ATOM 1452 C CA . GLU A 1 183 ? 9.571 -16.621 -5.642 1.00 55.25 183 GLU A CA 1
ATOM 1453 C C . GLU A 1 183 ? 10.854 -15.956 -5.127 1.00 55.25 183 GLU A C 1
ATOM 1455 O O . GLU A 1 183 ? 11.887 -16.567 -4.850 1.00 55.25 183 GLU A O 1
ATOM 1460 N N . SER A 1 184 ? 10.795 -14.634 -5.002 1.00 61.31 184 SER A N 1
ATOM 1461 C CA . SER A 1 184 ? 11.891 -13.857 -4.459 1.00 61.31 184 SER A CA 1
ATOM 1462 C C . SER A 1 184 ? 11.829 -13.881 -2.935 1.00 61.31 184 SER A C 1
ATOM 1464 O O . SER A 1 184 ? 10.859 -13.391 -2.348 1.00 61.31 184 SER A O 1
ATOM 1466 N N . MET A 1 185 ? 12.920 -14.308 -2.283 1.00 70.38 185 MET A N 1
ATOM 1467 C CA . MET A 1 185 ? 13.149 -14.101 -0.837 1.00 70.38 185 MET A CA 1
ATOM 1468 C C . MET A 1 185 ? 12.991 -12.626 -0.412 1.00 70.38 185 MET A C 1
ATOM 1470 O O . MET A 1 185 ? 12.858 -12.307 0.770 1.00 70.38 185 MET A O 1
ATOM 1474 N N . PHE A 1 186 ? 12.997 -11.703 -1.377 1.00 70.94 186 PHE A N 1
ATOM 1475 C CA . PHE A 1 186 ? 12.716 -10.292 -1.171 1.00 70.94 186 PHE A CA 1
ATOM 1476 C C . PHE A 1 186 ? 11.277 -10.022 -0.705 1.00 70.94 186 PHE A C 1
ATOM 1478 O O . PHE A 1 186 ? 11.071 -9.162 0.151 1.00 70.94 186 PHE A O 1
ATOM 1485 N N . SER A 1 187 ? 10.296 -10.777 -1.209 1.00 75.31 187 SER A N 1
ATOM 1486 C CA . SER A 1 187 ? 8.882 -10.650 -0.832 1.00 75.31 187 SER A CA 1
ATOM 1487 C C . SER A 1 187 ? 8.666 -10.950 0.651 1.00 75.31 187 SER A C 1
ATOM 1489 O O . SER A 1 187 ? 8.150 -10.115 1.392 1.00 75.31 187 SER A O 1
ATOM 1491 N N . GLU A 1 188 ? 9.174 -12.093 1.111 1.00 78.00 188 GLU A N 1
ATOM 1492 C CA . GLU A 1 188 ? 9.116 -12.526 2.505 1.00 78.00 188 GLU A CA 1
ATOM 1493 C C . GLU A 1 188 ? 9.856 -11.558 3.429 1.00 78.00 188 GLU A C 1
ATOM 1495 O O . GLU A 1 188 ? 9.422 -11.295 4.553 1.00 78.00 188 GLU A O 1
ATOM 1500 N N . HIS A 1 189 ? 10.980 -11.004 2.965 1.00 77.81 189 HIS A N 1
ATOM 1501 C CA . HIS A 1 189 ? 11.736 -10.015 3.721 1.00 77.81 189 HIS A CA 1
ATOM 1502 C C . HIS A 1 189 ? 10.929 -8.727 3.938 1.00 77.81 189 HIS A C 1
ATOM 1504 O O . HIS A 1 189 ? 10.877 -8.218 5.064 1.00 77.81 189 HIS A O 1
ATOM 1510 N N . LEU A 1 190 ? 10.287 -8.213 2.884 1.00 73.62 190 LEU A N 1
ATOM 1511 C CA . LEU A 1 190 ? 9.414 -7.041 2.961 1.00 73.62 190 LEU A CA 1
ATOM 1512 C C . LEU A 1 190 ? 8.185 -7.318 3.829 1.00 73.62 190 LEU A C 1
ATOM 1514 O O . LEU A 1 190 ? 7.902 -6.537 4.739 1.00 73.62 190 LEU A O 1
ATOM 1518 N N . GLU A 1 191 ? 7.518 -8.453 3.614 1.00 79.00 191 GLU A N 1
ATOM 1519 C CA . GLU A 1 191 ? 6.366 -8.894 4.402 1.00 79.00 191 GLU A CA 1
ATOM 1520 C C . GLU A 1 191 ? 6.727 -8.974 5.891 1.00 79.00 191 GLU A C 1
ATOM 1522 O O . GLU A 1 191 ? 6.056 -8.375 6.730 1.00 79.00 191 GLU A O 1
ATOM 1527 N N . ARG A 1 192 ? 7.829 -9.653 6.244 1.00 81.75 192 ARG A N 1
ATOM 1528 C CA . ARG A 1 192 ? 8.289 -9.779 7.635 1.00 81.75 192 ARG A CA 1
ATOM 1529 C C . ARG A 1 192 ? 8.590 -8.415 8.246 1.00 81.75 192 ARG A C 1
ATOM 1531 O O . ARG A 1 192 ? 8.195 -8.169 9.385 1.00 81.75 192 ARG A O 1
ATOM 1538 N N . ARG A 1 193 ? 9.265 -7.520 7.521 1.00 78.81 193 ARG A N 1
ATOM 1539 C CA . ARG A 1 193 ? 9.571 -6.173 8.026 1.00 78.81 193 ARG A CA 1
ATOM 1540 C C . ARG A 1 193 ? 8.320 -5.341 8.235 1.00 78.81 193 ARG A C 1
ATOM 1542 O O . ARG A 1 193 ? 8.203 -4.694 9.276 1.00 78.81 193 ARG A O 1
ATOM 1549 N N . MET A 1 194 ? 7.388 -5.372 7.288 1.00 79.50 194 MET A N 1
ATOM 1550 C CA . MET A 1 194 ? 6.136 -4.647 7.440 1.00 79.50 194 MET A CA 1
ATOM 1551 C C . MET A 1 194 ? 5.298 -5.239 8.566 1.00 79.50 194 MET A C 1
ATOM 1553 O O . MET A 1 194 ? 4.795 -4.485 9.388 1.00 79.50 194 MET A O 1
ATOM 1557 N N . ARG A 1 195 ? 5.227 -6.568 8.686 1.00 79.56 195 ARG A N 1
ATOM 1558 C CA . ARG A 1 195 ? 4.559 -7.245 9.802 1.00 79.56 195 ARG A CA 1
ATOM 1559 C C . ARG A 1 195 ? 5.161 -6.838 11.141 1.00 79.56 195 ARG A C 1
ATOM 1561 O O . ARG A 1 195 ? 4.403 -6.527 12.043 1.00 79.56 195 ARG A O 1
ATOM 1568 N N . MET A 1 196 ? 6.488 -6.777 11.272 1.00 77.38 196 MET A N 1
ATOM 1569 C CA . MET A 1 196 ? 7.141 -6.291 12.496 1.00 77.38 196 MET A CA 1
ATOM 1570 C C . MET A 1 196 ? 6.828 -4.814 12.772 1.00 77.38 196 MET A C 1
ATOM 1572 O O . MET A 1 196 ? 6.576 -4.430 13.911 1.00 77.38 196 MET A O 1
ATOM 1576 N N . ALA A 1 197 ? 6.838 -3.967 11.742 1.00 73.56 197 ALA A N 1
ATOM 1577 C CA . ALA A 1 197 ? 6.518 -2.552 11.892 1.00 73.56 197 ALA A CA 1
ATOM 1578 C C . ALA A 1 197 ? 5.049 -2.339 12.285 1.00 73.56 197 ALA A C 1
ATOM 1580 O O . ALA A 1 197 ? 4.772 -1.573 13.204 1.00 73.56 197 ALA A O 1
ATOM 1581 N N . ALA A 1 198 ? 4.123 -3.032 11.623 1.00 73.12 198 ALA A N 1
ATOM 1582 C CA . ALA A 1 198 ? 2.694 -2.980 11.896 1.00 73.12 198 ALA A CA 1
ATOM 1583 C C . ALA A 1 198 ? 2.361 -3.609 13.250 1.00 73.12 198 ALA A C 1
ATOM 1585 O O . ALA A 1 198 ? 1.607 -3.022 14.017 1.00 73.12 198 ALA A O 1
ATOM 1586 N N . SER A 1 199 ? 3.004 -4.723 13.608 1.00 71.56 199 SER A N 1
ATOM 1587 C CA . SER A 1 199 ? 2.827 -5.330 14.922 1.00 71.56 199 SER A CA 1
ATOM 1588 C C . SER A 1 199 ? 3.312 -4.401 16.022 1.00 71.56 199 SER A C 1
ATOM 1590 O O . SER A 1 199 ? 2.675 -4.342 17.049 1.00 71.56 199 SER A O 1
ATOM 1592 N N . VAL A 1 200 ? 4.378 -3.613 15.854 1.00 68.12 200 VAL A N 1
ATOM 1593 C CA . VAL A 1 200 ? 4.762 -2.603 16.867 1.00 68.12 200 VAL A CA 1
ATOM 1594 C C . VAL A 1 200 ? 3.695 -1.508 17.034 1.00 68.12 200 VAL A C 1
ATOM 1596 O O . VAL A 1 200 ? 3.569 -0.939 18.121 1.00 68.12 200 VAL A O 1
ATOM 1599 N N . LEU A 1 201 ? 2.933 -1.218 15.976 1.00 63.50 201 LEU A N 1
ATOM 1600 C CA . LEU A 1 201 ? 1.815 -0.268 15.991 1.00 63.50 201 LEU A CA 1
ATOM 1601 C C . LEU A 1 201 ? 0.516 -0.869 16.562 1.00 63.50 201 LEU A C 1
ATOM 1603 O O . LEU A 1 201 ? -0.365 -0.101 16.943 1.00 63.50 201 LEU A O 1
ATOM 1607 N N . ASP A 1 202 ? 0.419 -2.201 16.634 1.00 66.19 202 ASP A N 1
ATOM 1608 C CA . ASP A 1 202 ? -0.752 -2.946 17.127 1.00 66.19 202 ASP A CA 1
ATOM 1609 C C . ASP A 1 202 ? -0.498 -3.679 18.474 1.00 66.19 202 ASP A C 1
ATOM 1611 O O . ASP A 1 202 ? -1.427 -3.939 19.229 1.00 66.19 202 ASP A O 1
ATOM 1615 N N . LEU A 1 203 ? 0.756 -3.965 18.862 1.00 49.72 203 LEU A N 1
ATOM 1616 C CA . LEU A 1 203 ? 1.180 -4.695 20.083 1.00 49.72 203 LEU A CA 1
ATOM 1617 C C . LEU A 1 203 ? 1.054 -3.862 21.365 1.00 49.72 203 LEU A C 1
ATOM 1619 O O . LEU A 1 203 ? 1.826 -4.002 22.311 1.00 49.72 203 LEU A O 1
ATOM 1623 N N . ARG A 1 204 ? 0.083 -2.963 21.399 1.00 43.31 204 ARG A N 1
ATOM 1624 C CA . ARG A 1 204 ? -0.284 -2.191 22.584 1.00 43.31 204 ARG A CA 1
ATOM 1625 C C . ARG A 1 204 ? -1.744 -2.320 22.956 1.00 43.31 204 ARG A C 1
ATOM 1627 O O . ARG A 1 204 ? -2.220 -1.542 23.774 1.00 43.31 204 ARG A O 1
ATOM 1634 N N . ASP A 1 205 ? -2.371 -3.349 22.403 1.00 40.28 205 ASP A N 1
ATOM 1635 C CA . ASP A 1 205 ? -3.706 -3.814 22.753 1.00 40.28 205 ASP A CA 1
ATOM 1636 C C . ASP A 1 205 ? -3.678 -5.039 23.695 1.00 40.28 205 ASP A C 1
ATOM 1638 O O . ASP A 1 205 ? -4.676 -5.746 23.811 1.00 40.28 205 ASP A O 1
ATOM 1642 N N . TYR A 1 206 ? -2.559 -5.276 24.397 1.00 36.12 206 TYR A N 1
ATOM 1643 C CA . TYR 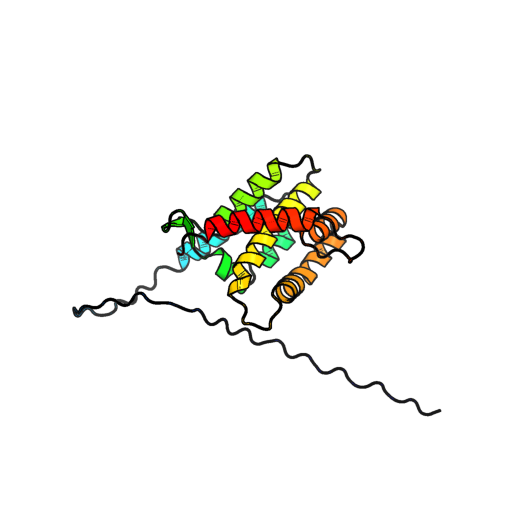A 1 206 ? -2.473 -6.201 25.537 1.00 36.12 206 TYR A CA 1
ATOM 1644 C C . TYR A 1 206 ? -1.879 -5.506 26.761 1.00 36.12 206 TYR A C 1
ATOM 1646 O O . TYR A 1 206 ? -0.856 -4.797 26.596 1.00 36.12 206 TYR A O 1
#